Protein AF-F5GTH7-F1 (afdb_monomer_lite)

Secondary structure (DSSP, 8-state):
--HHHHHHHHHHHTT---TTGGGSHHHHHHHHHHHHHHHH--S-HHHHHHHHHHHHHHHHHHT-HHHHHHHHHHHHHHHHHHS---HHHHHH--HHHHHHHTTTTT---HHHHHHHHHHHTT-SSHHHHHHHHHHHHHHHHHHHHTTT---HHHHSPPHHHHHHHHHHHHHHHHHHHHHS---------------

pLDDT: mean 82.22, std 14.09, range [39.91, 95.62]

Structure (mmCIF, N/CA/C/O backbone):
data_AF-F5GTH7-F1
#
_entry.id   AF-F5GTH7-F1
#
loop_
_atom_site.group_PDB
_atom_site.id
_atom_site.type_symbol
_atom_site.label_atom_id
_atom_site.label_alt_id
_atom_site.label_comp_id
_atom_site.label_asym_id
_atom_site.label_entity_id
_atom_site.label_seq_id
_atom_site.pdbx_PDB_ins_code
_atom_site.Cartn_x
_atom_site.Cartn_y
_atom_site.Cartn_z
_atom_site.occupancy
_atom_site.B_iso_or_equiv
_atom_site.auth_seq_id
_atom_site.auth_comp_id
_atom_site.auth_asym_id
_atom_site.auth_atom_id
_atom_site.pdbx_PDB_model_num
ATOM 1 N N . PRO A 1 1 ? 13.474 9.339 -17.786 1.00 80.50 1 PRO A N 1
ATOM 2 C CA . PRO A 1 1 ? 12.092 8.835 -17.607 1.00 80.50 1 PRO A CA 1
ATOM 3 C C . PRO A 1 1 ? 11.366 9.557 -16.464 1.00 80.50 1 PRO A C 1
ATOM 5 O O . PRO A 1 1 ? 11.939 9.767 -15.396 1.00 80.50 1 PRO A O 1
ATOM 8 N N . THR A 1 2 ? 10.121 9.952 -16.710 1.00 85.88 2 THR A N 1
ATOM 9 C CA . THR A 1 2 ? 9.193 10.433 -15.680 1.00 85.88 2 THR A CA 1
ATOM 10 C C . THR A 1 2 ? 8.649 9.258 -14.857 1.00 85.88 2 THR A C 1
ATOM 12 O O . THR A 1 2 ? 8.758 8.102 -15.267 1.00 85.88 2 THR A O 1
ATOM 15 N N . SER A 1 3 ? 8.034 9.529 -13.701 1.00 82.44 3 SER A N 1
ATOM 16 C CA . SER A 1 3 ? 7.358 8.489 -12.907 1.00 82.44 3 SER A CA 1
ATOM 17 C C . SER A 1 3 ? 6.257 7.780 -13.705 1.00 82.44 3 SER A C 1
ATOM 19 O O . SER A 1 3 ? 6.117 6.566 -13.611 1.00 82.44 3 SER A O 1
ATOM 21 N N . ASN A 1 4 ? 5.528 8.509 -14.555 1.00 86.75 4 ASN A N 1
ATOM 22 C CA . ASN A 1 4 ? 4.497 7.941 -15.423 1.00 86.75 4 ASN A CA 1
ATOM 23 C C . ASN A 1 4 ? 5.084 6.970 -16.465 1.00 86.75 4 ASN A C 1
ATOM 25 O O . ASN A 1 4 ? 4.490 5.931 -16.744 1.00 86.75 4 ASN A O 1
ATOM 29 N N . ASP A 1 5 ? 6.275 7.258 -17.001 1.00 89.12 5 ASP A N 1
ATOM 30 C CA . ASP A 1 5 ? 6.949 6.338 -17.929 1.00 89.12 5 ASP A CA 1
ATOM 31 C C . ASP A 1 5 ? 7.267 5.005 -17.242 1.00 89.12 5 ASP A C 1
ATOM 33 O O . ASP A 1 5 ? 7.014 3.941 -17.801 1.00 89.12 5 ASP A O 1
ATOM 37 N N . VAL A 1 6 ? 7.733 5.053 -15.991 1.00 88.56 6 VAL A N 1
ATOM 38 C CA . VAL A 1 6 ? 8.023 3.863 -15.174 1.00 88.56 6 VAL A CA 1
ATOM 39 C C . VAL A 1 6 ? 6.749 3.059 -14.902 1.00 88.56 6 VAL A C 1
ATOM 41 O O . VAL A 1 6 ? 6.753 1.839 -15.062 1.00 88.56 6 VAL A O 1
ATOM 44 N N . VAL A 1 7 ? 5.639 3.724 -14.563 1.00 89.19 7 VAL A N 1
ATOM 45 C CA . VAL A 1 7 ? 4.335 3.067 -14.364 1.00 89.19 7 VAL A CA 1
ATOM 46 C C . VAL A 1 7 ? 3.881 2.354 -15.641 1.00 89.19 7 VAL A C 1
ATOM 48 O O . VAL A 1 7 ? 3.527 1.176 -15.594 1.00 89.19 7 VAL A O 1
ATOM 51 N N . LYS A 1 8 ? 3.951 3.027 -16.797 1.00 89.50 8 LYS A N 1
ATOM 52 C CA . LYS A 1 8 ? 3.615 2.427 -18.099 1.00 89.50 8 LYS A CA 1
ATOM 53 C C . LYS A 1 8 ? 4.505 1.234 -18.425 1.00 89.50 8 LYS A C 1
ATOM 55 O O . LYS A 1 8 ? 4.000 0.228 -18.907 1.00 89.50 8 LYS A O 1
ATOM 60 N N . MET A 1 9 ? 5.805 1.316 -18.141 1.00 90.75 9 MET A N 1
ATOM 61 C CA . MET A 1 9 ? 6.738 0.205 -18.345 1.00 90.75 9 MET A CA 1
ATOM 62 C C . MET A 1 9 ? 6.393 -1.004 -17.468 1.00 90.75 9 MET A C 1
ATOM 64 O O . MET A 1 9 ? 6.450 -2.133 -17.950 1.00 90.75 9 MET A O 1
ATOM 68 N N . ILE A 1 10 ? 6.000 -0.792 -16.207 1.00 88.19 10 ILE A N 1
ATOM 69 C CA . ILE A 1 10 ? 5.548 -1.878 -15.323 1.00 88.19 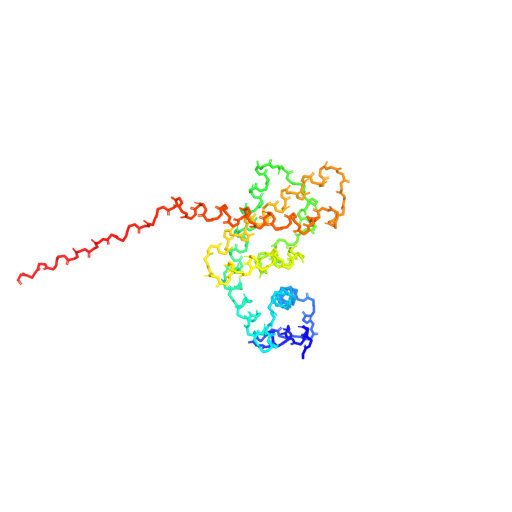10 ILE A CA 1
ATOM 70 C C . ILE A 1 10 ? 4.236 -2.480 -15.845 1.00 88.19 10 ILE A C 1
ATOM 72 O O . ILE A 1 10 ? 4.121 -3.701 -15.923 1.00 88.19 10 ILE A O 1
ATOM 76 N N . LEU A 1 11 ? 3.269 -1.657 -16.262 1.00 88.19 11 LEU A N 1
ATOM 77 C CA . LEU A 1 11 ? 2.013 -2.133 -16.857 1.00 88.19 11 LEU A CA 1
ATOM 78 C C . LEU A 1 11 ? 2.250 -2.935 -18.145 1.00 88.19 11 LEU A C 1
ATOM 80 O O . LEU A 1 11 ? 1.658 -3.999 -18.322 1.00 88.19 11 LEU A O 1
ATOM 84 N N . LEU A 1 12 ? 3.147 -2.461 -19.014 1.00 88.50 12 LEU A N 1
ATOM 85 C CA . LEU A 1 12 ? 3.572 -3.162 -20.228 1.00 88.50 12 LEU A CA 1
ATOM 86 C C . LEU A 1 12 ? 4.217 -4.507 -19.903 1.00 88.50 12 LEU A C 1
ATOM 88 O O . LEU A 1 12 ? 3.834 -5.515 -20.487 1.00 88.50 12 LEU A O 1
ATOM 92 N N . ALA A 1 13 ? 5.138 -4.545 -18.937 1.00 85.81 13 ALA A N 1
ATOM 93 C CA . ALA A 1 13 ? 5.808 -5.776 -18.519 1.00 85.81 13 ALA A CA 1
ATOM 94 C C . ALA A 1 13 ? 4.838 -6.838 -17.969 1.00 85.81 13 ALA A C 1
ATOM 96 O O . ALA A 1 13 ? 5.167 -8.021 -17.969 1.00 85.81 13 ALA A O 1
ATOM 97 N N . ASN A 1 14 ? 3.651 -6.421 -17.519 1.00 83.25 14 ASN A N 1
ATOM 98 C CA . ASN A 1 14 ? 2.594 -7.296 -17.017 1.00 83.25 14 ASN A CA 1
ATOM 99 C C . ASN A 1 14 ? 1.467 -7.547 -18.039 1.00 83.25 14 ASN A C 1
ATOM 101 O O . ASN A 1 14 ? 0.456 -8.145 -17.678 1.00 83.25 14 ASN A O 1
ATOM 105 N N . ASN A 1 15 ? 1.610 -7.102 -19.296 1.00 83.38 15 ASN A N 1
ATOM 106 C CA . ASN A 1 15 ? 0.574 -7.177 -20.339 1.00 83.38 15 ASN A CA 1
ATOM 107 C C . ASN A 1 15 ? -0.760 -6.514 -19.939 1.00 83.38 15 ASN A C 1
ATOM 109 O O . ASN A 1 15 ? -1.834 -6.977 -20.320 1.00 83.38 15 ASN A O 1
ATOM 113 N N . ARG A 1 16 ? -0.700 -5.433 -19.151 1.00 80.06 16 ARG A N 1
ATOM 114 C CA . ARG A 1 16 ? -1.878 -4.701 -18.648 1.00 80.06 16 ARG A CA 1
ATOM 115 C C . ARG A 1 16 ? -1.990 -3.266 -19.154 1.00 80.06 16 ARG A C 1
ATOM 117 O O . ARG A 1 16 ? -2.920 -2.563 -18.767 1.00 80.06 16 ARG A O 1
ATOM 124 N N . LEU A 1 17 ? -1.068 -2.800 -19.999 1.00 83.81 17 LEU A N 1
ATOM 125 C CA . LEU A 1 17 ? -1.194 -1.462 -20.576 1.00 83.81 17 LEU A CA 1
ATOM 126 C C . LEU A 1 17 ? -2.325 -1.448 -21.615 1.00 83.81 17 LEU A C 1
ATOM 128 O O . LEU A 1 17 ? -2.256 -2.143 -22.624 1.00 83.81 17 LEU A O 1
ATOM 132 N N . THR A 1 18 ? -3.346 -0.633 -21.364 1.00 80.81 18 THR A N 1
ATOM 133 C CA . THR A 1 18 ? -4.477 -0.376 -22.269 1.00 80.81 18 THR A CA 1
ATOM 134 C C . THR A 1 18 ? -4.615 1.126 -22.509 1.00 80.81 18 THR A C 1
ATOM 136 O O . THR A 1 18 ? -4.087 1.917 -21.732 1.00 80.81 18 THR A O 1
ATOM 139 N N . ASP A 1 19 ? -5.357 1.556 -23.531 1.00 73.69 19 ASP A N 1
ATOM 140 C CA . ASP A 1 19 ? -5.521 2.990 -23.841 1.00 73.69 19 ASP A CA 1
ATOM 141 C C . ASP A 1 19 ? -6.212 3.793 -22.717 1.00 73.69 19 ASP A C 1
ATOM 143 O O . ASP A 1 19 ? -6.033 5.006 -22.608 1.00 73.69 19 ASP A O 1
ATOM 147 N N . ALA A 1 20 ? -6.959 3.123 -21.830 1.00 76.19 20 ALA A N 1
ATOM 148 C CA . ALA A 1 20 ? -7.671 3.727 -20.700 1.00 76.19 20 ALA A CA 1
ATOM 149 C C . ALA A 1 20 ? -7.007 3.473 -19.328 1.00 76.19 20 ALA A C 1
ATOM 151 O O . ALA A 1 20 ? -7.647 3.674 -18.293 1.00 76.19 20 ALA A O 1
ATOM 152 N N . PHE A 1 21 ? -5.730 3.070 -19.303 1.00 73.50 21 PHE A N 1
ATOM 153 C CA . PHE A 1 21 ? -5.036 2.591 -18.098 1.00 73.50 21 PHE A CA 1
ATOM 154 C C . PHE A 1 21 ? -5.059 3.554 -16.898 1.00 73.50 21 PHE A C 1
ATOM 156 O O . PHE A 1 21 ? -5.016 3.106 -15.761 1.00 73.50 21 PHE A O 1
ATOM 163 N N . ILE A 1 22 ? -5.165 4.868 -17.119 1.00 68.06 22 ILE A N 1
ATOM 164 C CA . ILE A 1 22 ? -5.133 5.892 -16.055 1.00 68.06 22 ILE A CA 1
ATOM 165 C C . ILE A 1 22 ? -6.309 5.748 -15.067 1.00 68.06 22 ILE A C 1
ATOM 167 O O . ILE A 1 22 ? -6.203 6.183 -13.923 1.00 68.06 22 ILE A O 1
ATOM 171 N N . ARG A 1 23 ? -7.428 5.137 -15.486 1.00 67.31 23 ARG A N 1
ATOM 172 C CA . ARG A 1 23 ? -8.603 4.905 -14.621 1.00 67.31 23 ARG A CA 1
ATOM 173 C C . ARG A 1 23 ? -8.572 3.557 -13.898 1.00 67.31 23 ARG A C 1
ATOM 175 O O . ARG A 1 23 ? -9.481 3.271 -13.127 1.00 67.31 23 ARG A O 1
ATOM 182 N N . ASP A 1 24 ? -7.574 2.725 -14.175 1.00 80.69 24 ASP A N 1
ATOM 183 C CA . ASP A 1 24 ? -7.445 1.408 -13.566 1.00 80.69 24 ASP A CA 1
ATOM 184 C C . ASP A 1 24 ? -6.898 1.542 -12.136 1.00 80.69 24 ASP A C 1
ATOM 186 O O . ASP A 1 24 ? -5.935 2.272 -11.882 1.00 80.69 24 ASP A O 1
ATOM 190 N N . VAL A 1 25 ? -7.470 0.789 -11.199 1.00 83.12 25 VAL A N 1
ATOM 191 C CA . VAL A 1 25 ? -6.954 0.652 -9.830 1.00 83.12 25 VAL A CA 1
ATOM 192 C C . VAL A 1 25 ? -5.483 0.213 -9.852 1.00 83.12 25 VAL A C 1
ATOM 194 O O . VAL A 1 25 ? -4.679 0.678 -9.045 1.00 83.12 25 VAL A O 1
ATOM 197 N N . GLN A 1 26 ? -5.087 -0.606 -10.832 1.00 85.50 26 GLN A N 1
ATOM 198 C CA . GLN A 1 26 ? -3.693 -1.015 -11.026 1.00 85.50 26 GLN A CA 1
ATOM 199 C C . GLN A 1 26 ? -2.761 0.166 -11.304 1.00 85.50 26 GLN A C 1
ATOM 201 O O . GLN A 1 26 ? -1.646 0.198 -10.782 1.00 85.50 26 GLN A O 1
ATOM 206 N N . TYR A 1 27 ? -3.206 1.163 -12.072 1.00 88.81 27 TYR A N 1
ATOM 207 C CA . TYR A 1 27 ? -2.417 2.372 -12.291 1.00 88.81 27 TYR A CA 1
ATOM 208 C C . TYR A 1 27 ? -2.213 3.141 -10.986 1.00 88.81 27 TYR A C 1
ATOM 210 O O . TYR A 1 27 ? -1.096 3.589 -10.722 1.00 88.81 27 TYR A O 1
ATOM 218 N N . VAL A 1 28 ? -3.246 3.249 -10.144 1.00 89.69 28 VAL A N 1
ATOM 219 C CA . VAL A 1 28 ? -3.148 3.923 -8.840 1.00 89.69 28 VAL A CA 1
ATOM 220 C C . VAL A 1 28 ? -2.163 3.197 -7.920 1.00 89.69 28 VAL A C 1
ATOM 222 O O . VAL A 1 28 ? -1.278 3.835 -7.347 1.00 89.69 28 VAL A O 1
ATOM 225 N N . ILE A 1 29 ? -2.254 1.866 -7.844 1.00 91.44 29 ILE A N 1
ATOM 226 C CA . ILE A 1 29 ? -1.357 1.027 -7.036 1.00 91.44 29 ILE A CA 1
ATOM 227 C C . ILE A 1 29 ? 0.096 1.184 -7.493 1.00 91.44 29 ILE A C 1
ATOM 229 O O . ILE A 1 29 ? 0.968 1.525 -6.691 1.00 91.44 29 ILE A O 1
ATOM 233 N N . ILE A 1 30 ? 0.367 0.983 -8.786 1.00 92.69 30 ILE A N 1
ATOM 234 C CA . ILE A 1 30 ? 1.730 1.057 -9.326 1.00 92.69 30 ILE A CA 1
ATOM 235 C C . ILE A 1 30 ? 2.274 2.483 -9.186 1.00 92.69 30 ILE A C 1
ATOM 237 O O . ILE A 1 30 ? 3.432 2.659 -8.816 1.00 92.69 30 ILE A O 1
ATOM 241 N N . SER A 1 31 ? 1.448 3.510 -9.403 1.00 92.31 31 SER A N 1
ATOM 242 C CA . SER A 1 31 ? 1.852 4.909 -9.215 1.00 92.31 31 SER A CA 1
ATOM 243 C C . SER A 1 31 ? 2.242 5.211 -7.769 1.00 92.31 31 SER A C 1
ATOM 245 O O . SER A 1 31 ? 3.249 5.881 -7.541 1.00 92.31 31 SER A O 1
ATOM 247 N N . ALA A 1 32 ? 1.490 4.701 -6.789 1.00 91.62 32 ALA A N 1
ATOM 248 C CA . ALA A 1 32 ? 1.811 4.873 -5.375 1.00 91.62 32 ALA A CA 1
ATOM 249 C C . ALA A 1 32 ? 3.137 4.190 -5.000 1.00 91.62 32 ALA A C 1
ATOM 251 O O . ALA A 1 32 ? 3.957 4.796 -4.307 1.00 91.62 32 ALA A O 1
ATOM 252 N N . ILE A 1 33 ? 3.378 2.978 -5.512 1.00 93.56 33 ILE A N 1
ATOM 253 C CA . ILE A 1 33 ? 4.634 2.241 -5.313 1.00 93.56 33 ILE A CA 1
ATOM 254 C C . ILE A 1 33 ? 5.805 2.987 -5.963 1.00 93.56 33 ILE A C 1
ATOM 256 O O . ILE A 1 33 ? 6.811 3.249 -5.308 1.00 93.56 33 ILE A O 1
ATOM 260 N N . VAL A 1 34 ? 5.674 3.396 -7.230 1.00 93.38 34 VAL A N 1
ATOM 261 C CA . VAL A 1 34 ? 6.717 4.151 -7.944 1.00 93.38 34 VAL A CA 1
ATOM 262 C C . VAL A 1 34 ? 7.030 5.459 -7.221 1.00 93.38 34 VAL A C 1
ATOM 264 O O . VAL A 1 34 ? 8.204 5.783 -7.049 1.00 93.38 34 VAL A O 1
ATOM 267 N N . ARG A 1 35 ? 6.009 6.187 -6.745 1.00 91.88 35 ARG A N 1
ATOM 268 C CA . ARG A 1 35 ? 6.188 7.405 -5.941 1.00 91.88 35 ARG A CA 1
ATOM 269 C C . ARG A 1 35 ? 7.028 7.122 -4.700 1.00 91.88 35 ARG A C 1
ATOM 271 O O . ARG A 1 35 ? 8.006 7.824 -4.475 1.00 91.88 35 ARG A O 1
ATOM 278 N N . GLN A 1 36 ? 6.676 6.092 -3.932 1.00 90.88 36 GLN A N 1
ATOM 279 C CA . GLN A 1 36 ? 7.416 5.730 -2.726 1.00 90.88 36 GLN A CA 1
ATOM 280 C C . GLN A 1 36 ? 8.880 5.403 -3.039 1.00 90.88 36 GLN A C 1
ATOM 282 O O . GLN A 1 36 ? 9.773 5.947 -2.395 1.00 90.88 36 GLN A O 1
ATOM 287 N N . VAL A 1 37 ? 9.136 4.561 -4.045 1.00 92.69 37 VAL A N 1
ATOM 288 C CA . VAL A 1 37 ? 10.504 4.199 -4.445 1.00 92.69 37 VAL A CA 1
ATOM 289 C C . VAL A 1 37 ? 11.285 5.437 -4.884 1.00 92.69 37 VAL A C 1
ATOM 291 O O . VAL A 1 37 ? 12.454 5.573 -4.544 1.00 92.69 37 VAL A O 1
ATOM 294 N N . TRP A 1 38 ? 10.652 6.381 -5.583 1.00 90.81 38 TRP A N 1
ATOM 295 C CA . TRP A 1 38 ? 11.300 7.635 -5.975 1.00 90.81 38 TRP A CA 1
ATOM 296 C C . TRP A 1 38 ? 11.635 8.546 -4.798 1.00 90.81 38 TRP A C 1
ATOM 298 O O . TRP A 1 38 ? 12.641 9.252 -4.858 1.00 90.81 38 TRP A O 1
ATOM 308 N N . THR A 1 39 ? 10.792 8.547 -3.766 1.00 90.31 39 THR A N 1
ATOM 309 C CA . THR A 1 39 ? 11.003 9.321 -2.541 1.00 90.31 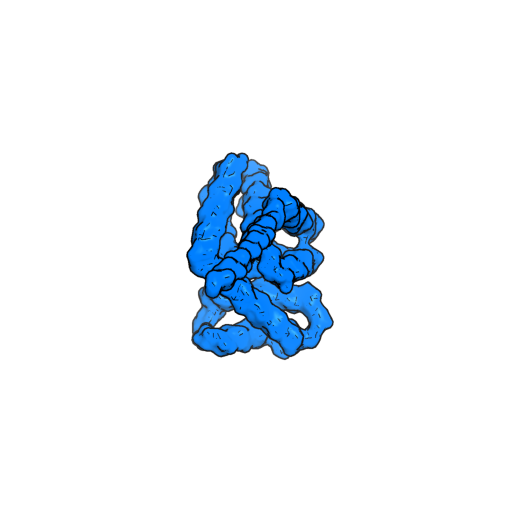39 THR A CA 1
ATOM 310 C C . THR A 1 39 ? 12.105 8.707 -1.679 1.00 90.31 39 THR A C 1
ATOM 312 O O . THR A 1 39 ? 12.965 9.431 -1.194 1.00 90.31 39 THR A O 1
ATOM 315 N N . VAL A 1 40 ? 12.110 7.382 -1.512 1.00 91.88 40 VAL A N 1
ATOM 316 C CA . VAL A 1 40 ? 12.997 6.688 -0.565 1.00 91.88 40 VAL A CA 1
ATOM 317 C C . VAL A 1 40 ? 14.343 6.303 -1.192 1.00 91.88 40 VAL A C 1
ATOM 319 O O . VAL A 1 40 ? 15.391 6.431 -0.558 1.00 91.88 40 VAL A O 1
ATOM 322 N N . CYS A 1 41 ? 14.354 5.821 -2.436 1.00 89.69 41 CYS A N 1
ATOM 323 C CA . CYS A 1 41 ? 15.555 5.267 -3.058 1.00 89.69 41 CYS A CA 1
ATOM 324 C C . CYS A 1 41 ? 16.322 6.331 -3.852 1.00 89.69 41 CYS A C 1
ATOM 326 O O . CYS A 1 41 ? 15.854 6.849 -4.867 1.00 89.69 41 CYS A O 1
ATOM 328 N N . ARG A 1 42 ? 17.565 6.603 -3.438 1.00 88.44 42 ARG A N 1
ATOM 329 C CA . ARG A 1 42 ? 18.477 7.555 -4.102 1.00 88.44 42 ARG A CA 1
ATOM 330 C C . ARG A 1 42 ? 19.447 6.894 -5.094 1.00 88.44 42 ARG A C 1
ATOM 332 O O . ARG A 1 42 ? 20.572 7.354 -5.246 1.00 88.44 42 ARG A O 1
ATOM 339 N N . CYS A 1 43 ? 19.018 5.827 -5.764 1.00 90.00 43 CYS A N 1
ATOM 340 C CA . CYS A 1 43 ? 19.761 5.156 -6.841 1.00 90.00 43 CYS A CA 1
ATOM 341 C C . CYS A 1 43 ? 19.392 5.717 -8.227 1.00 90.00 43 CYS A C 1
ATOM 343 O O . CYS A 1 43 ? 18.590 6.658 -8.326 1.00 90.00 43 CYS A O 1
ATOM 345 N N . ASP A 1 44 ? 19.991 5.180 -9.293 1.00 92.94 44 ASP A N 1
ATOM 346 C CA . ASP A 1 44 ? 19.648 5.554 -10.664 1.00 92.94 44 ASP A CA 1
ATOM 347 C C . ASP A 1 44 ? 18.249 5.057 -11.072 1.00 92.94 44 ASP A C 1
ATOM 349 O O . ASP A 1 44 ? 17.579 4.304 -10.365 1.00 92.94 44 ASP A O 1
ATOM 353 N N . TRP A 1 45 ? 17.759 5.533 -12.214 1.00 89.38 45 TRP A N 1
ATOM 354 C CA . TRP A 1 45 ? 16.384 5.268 -12.630 1.00 89.38 45 TRP A CA 1
ATOM 355 C C . TRP A 1 45 ? 16.119 3.796 -12.991 1.00 89.38 45 TRP A C 1
ATOM 357 O O . TRP A 1 45 ? 14.973 3.361 -12.860 1.00 89.38 45 TRP A O 1
ATOM 367 N N . VAL A 1 46 ? 17.133 3.046 -13.441 1.00 92.44 46 VAL A N 1
ATOM 368 C CA . VAL A 1 46 ? 17.014 1.620 -13.782 1.00 92.44 46 VAL A CA 1
ATOM 369 C C . VAL A 1 46 ? 16.829 0.823 -12.502 1.00 92.44 46 VAL A C 1
ATOM 371 O O . VAL A 1 46 ? 15.884 0.041 -12.403 1.00 92.44 46 VAL A O 1
ATOM 374 N N . ASP A 1 47 ? 17.654 1.098 -11.493 1.00 92.88 47 ASP A N 1
ATOM 375 C CA . ASP A 1 47 ? 17.522 0.485 -10.174 1.00 92.88 47 ASP A CA 1
ATOM 376 C C . ASP A 1 47 ? 16.158 0.784 -9.557 1.00 92.88 47 ASP A C 1
ATOM 378 O O . ASP A 1 47 ? 15.458 -0.128 -9.116 1.00 92.88 47 ASP A O 1
ATOM 382 N N . ARG A 1 48 ? 15.715 2.048 -9.584 1.00 92.25 48 ARG A N 1
ATOM 383 C CA . ARG A 1 48 ? 14.389 2.400 -9.060 1.00 92.25 48 ARG A CA 1
ATOM 384 C C . ARG A 1 48 ? 13.256 1.705 -9.822 1.00 92.25 48 ARG A C 1
ATOM 386 O O . ARG A 1 48 ? 12.274 1.304 -9.201 1.00 92.25 48 ARG A O 1
ATOM 393 N N . PHE A 1 49 ? 13.372 1.532 -11.142 1.00 92.94 49 PHE A N 1
ATOM 394 C CA . PHE A 1 49 ? 12.411 0.743 -11.923 1.00 92.94 49 PHE A CA 1
ATOM 395 C C . PHE A 1 49 ? 12.396 -0.723 -11.469 1.00 92.94 49 PHE A C 1
ATOM 397 O O . PHE A 1 49 ? 11.322 -1.266 -11.205 1.00 92.94 49 PHE A O 1
ATOM 404 N N . CYS A 1 50 ? 13.567 -1.350 -11.336 1.00 92.75 50 CYS A N 1
ATOM 405 C CA . CYS A 1 50 ? 13.693 -2.735 -10.888 1.00 92.75 50 CYS A CA 1
ATOM 406 C C . CYS A 1 50 ? 13.109 -2.927 -9.483 1.00 92.75 50 CYS A C 1
ATOM 408 O O . CYS A 1 50 ? 12.346 -3.869 -9.261 1.00 92.75 50 CYS A O 1
ATOM 410 N N . ILE A 1 51 ? 13.400 -2.009 -8.558 1.00 93.00 51 ILE A N 1
ATOM 411 C CA . ILE A 1 51 ? 12.866 -2.019 -7.192 1.00 93.00 51 ILE A CA 1
ATOM 412 C C . ILE A 1 51 ? 11.342 -1.870 -7.208 1.00 93.00 51 ILE A C 1
ATOM 414 O O . ILE A 1 51 ? 10.651 -2.704 -6.628 1.00 93.00 51 ILE A O 1
ATOM 418 N N . ALA A 1 52 ? 10.800 -0.866 -7.906 1.00 93.62 52 ALA A N 1
ATOM 419 C CA . ALA A 1 52 ? 9.354 -0.639 -7.973 1.00 93.62 52 ALA A CA 1
ATOM 420 C C . ALA A 1 52 ? 8.608 -1.828 -8.589 1.00 93.62 52 ALA A C 1
ATOM 422 O O . ALA A 1 52 ? 7.577 -2.252 -8.068 1.00 93.62 52 ALA A O 1
ATOM 423 N N . ARG A 1 53 ? 9.152 -2.410 -9.662 1.00 93.75 53 ARG A N 1
ATOM 424 C CA . ARG A 1 53 ? 8.592 -3.608 -10.293 1.00 93.75 53 ARG A CA 1
ATOM 425 C C . ARG A 1 53 ? 8.613 -4.811 -9.349 1.00 93.75 53 ARG A C 1
ATOM 427 O O . ARG A 1 53 ? 7.621 -5.532 -9.278 1.00 93.75 53 ARG A O 1
ATOM 434 N N . SER A 1 54 ? 9.723 -5.030 -8.646 1.00 93.06 54 SER A N 1
ATOM 435 C CA . SER A 1 54 ? 9.879 -6.170 -7.732 1.00 93.06 54 SER A CA 1
ATOM 436 C C . SER A 1 54 ? 8.955 -6.041 -6.524 1.00 93.06 54 SER A C 1
ATOM 438 O O . SER A 1 54 ? 8.281 -7.000 -6.158 1.00 93.06 54 SER A O 1
ATOM 440 N N . LEU A 1 55 ? 8.859 -4.833 -5.961 1.00 93.00 55 LEU A N 1
ATOM 441 C CA . LEU A 1 55 ? 7.946 -4.518 -4.867 1.00 93.00 55 LEU A CA 1
ATOM 442 C C . LEU A 1 55 ? 6.483 -4.704 -5.287 1.00 93.00 55 LEU A C 1
ATOM 444 O O . LEU A 1 55 ? 5.723 -5.332 -4.558 1.00 93.00 55 LEU A O 1
ATOM 448 N N . TYR A 1 56 ? 6.098 -4.234 -6.479 1.00 93.12 56 TYR A N 1
ATOM 449 C CA . TYR A 1 56 ? 4.760 -4.473 -7.024 1.00 93.12 56 TYR A CA 1
ATOM 450 C C . TYR A 1 56 ? 4.458 -5.966 -7.206 1.00 93.12 56 TYR A C 1
ATOM 452 O O . TYR A 1 56 ? 3.398 -6.412 -6.777 1.00 93.12 56 TYR A O 1
ATOM 460 N N . SER A 1 57 ? 5.377 -6.743 -7.792 1.00 92.12 57 SER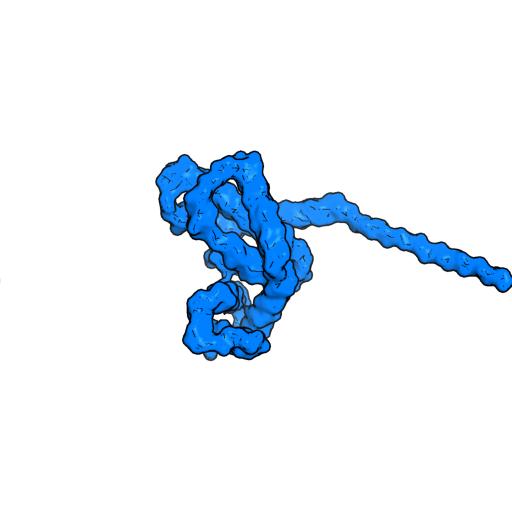 A N 1
ATOM 461 C CA . SER A 1 57 ? 5.179 -8.190 -7.983 1.00 92.12 57 SER A CA 1
ATOM 462 C C . SER A 1 57 ? 4.966 -8.900 -6.648 1.00 92.12 57 SER A C 1
ATOM 464 O O . SER A 1 57 ? 3.982 -9.614 -6.482 1.00 92.12 57 SER A O 1
ATOM 466 N N . MET A 1 58 ? 5.840 -8.633 -5.673 1.00 93.56 58 MET A N 1
ATOM 467 C CA . MET A 1 58 ? 5.758 -9.216 -4.335 1.00 93.56 58 MET A CA 1
ATOM 468 C C . MET A 1 58 ? 4.451 -8.839 -3.629 1.00 93.56 58 MET A C 1
ATOM 470 O O . MET A 1 58 ? 3.755 -9.717 -3.126 1.00 93.56 58 MET A O 1
ATOM 474 N N . LEU A 1 59 ? 4.068 -7.558 -3.628 1.00 92.94 59 LEU A N 1
ATOM 475 C CA . LEU A 1 59 ? 2.812 -7.122 -3.013 1.00 92.94 59 LEU A CA 1
ATOM 476 C C . LEU A 1 59 ? 1.593 -7.737 -3.704 1.00 92.94 59 LEU A C 1
ATOM 478 O O . LEU A 1 59 ? 0.653 -8.131 -3.025 1.00 92.94 59 LEU A O 1
ATOM 482 N N . ASN A 1 60 ? 1.608 -7.863 -5.030 1.00 91.56 60 ASN A N 1
ATOM 483 C CA . ASN A 1 60 ? 0.509 -8.465 -5.779 1.00 91.56 60 ASN A CA 1
ATOM 484 C C . ASN A 1 60 ? 0.386 -9.983 -5.536 1.00 91.56 60 ASN A C 1
ATOM 486 O O . ASN A 1 60 ? -0.721 -10.514 -5.566 1.00 91.56 60 ASN A O 1
ATOM 490 N N . GLU A 1 61 ? 1.498 -10.674 -5.275 1.00 92.19 61 GLU A N 1
ATOM 491 C CA . GLU A 1 61 ? 1.505 -12.086 -4.870 1.00 92.19 61 GLU A CA 1
ATOM 492 C C . GLU A 1 61 ? 1.033 -12.274 -3.421 1.00 92.19 61 GLU A C 1
ATOM 494 O O . GLU A 1 61 ? 0.255 -13.184 -3.139 1.00 92.19 61 GLU A O 1
ATOM 499 N N . MET A 1 62 ? 1.475 -11.412 -2.499 1.00 91.69 62 MET A N 1
ATOM 500 C CA . MET A 1 62 ? 1.104 -11.495 -1.082 1.00 91.69 62 MET A CA 1
ATOM 501 C C . MET A 1 62 ? -0.333 -11.041 -0.808 1.00 91.69 62 MET A C 1
ATOM 503 O O . MET A 1 62 ? -1.005 -11.614 0.045 1.00 91.69 62 MET A O 1
ATOM 507 N N . PHE A 1 63 ? -0.805 -10.013 -1.513 1.00 92.50 63 PHE A N 1
ATOM 508 C CA . PHE A 1 63 ? -2.152 -9.457 -1.398 1.00 92.50 63 PHE A CA 1
ATOM 509 C C . PHE A 1 63 ? -2.995 -9.839 -2.616 1.00 92.50 63 PHE A C 1
ATOM 511 O O . PHE A 1 63 ? -3.490 -8.986 -3.359 1.00 92.50 63 PHE A O 1
ATOM 518 N N . ASP A 1 64 ? -3.179 -11.146 -2.797 1.00 92.12 64 ASP A N 1
ATOM 519 C CA . ASP A 1 64 ? -4.160 -11.674 -3.738 1.00 92.12 64 ASP A CA 1
ATOM 520 C C . ASP A 1 64 ? -5.601 -11.315 -3.312 1.00 92.12 64 ASP A C 1
ATOM 522 O O . ASP A 1 64 ? -5.867 -10.898 -2.181 1.00 92.12 64 ASP A O 1
ATOM 526 N N . GLU A 1 65 ? -6.569 -11.490 -4.215 1.00 91.00 65 GLU A N 1
ATOM 527 C CA . GLU A 1 65 ? -7.988 -11.178 -3.958 1.00 91.00 65 GLU A CA 1
ATOM 528 C C . GLU A 1 65 ? -8.517 -11.790 -2.655 1.00 91.00 65 GLU A C 1
ATOM 530 O O . GLU A 1 65 ? -9.290 -11.171 -1.919 1.00 91.00 65 GLU A O 1
ATOM 535 N N . ARG A 1 66 ? -8.111 -13.029 -2.360 1.00 93.50 66 ARG A N 1
ATOM 536 C CA . ARG A 1 66 ? -8.567 -13.750 -1.175 1.00 93.50 66 ARG A CA 1
ATOM 537 C C . ARG A 1 66 ? -7.994 -13.126 0.096 1.00 93.50 66 ARG A C 1
ATOM 539 O O . ARG A 1 66 ? -8.744 -12.910 1.051 1.00 93.50 66 ARG A O 1
ATOM 546 N N . THR A 1 67 ? -6.699 -12.834 0.101 1.00 93.81 67 THR A N 1
ATOM 547 C CA . THR A 1 67 ? -5.987 -12.247 1.238 1.00 93.81 67 THR A CA 1
ATOM 548 C C . THR A 1 67 ? -6.444 -10.821 1.489 1.00 93.81 67 THR A C 1
ATOM 550 O O . THR A 1 67 ? -6.695 -10.473 2.642 1.00 93.81 67 THR A O 1
ATOM 553 N N . VAL A 1 68 ? -6.655 -10.025 0.436 1.00 93.56 68 VAL A N 1
ATOM 554 C CA . VAL A 1 68 ? -7.223 -8.672 0.539 1.00 93.56 68 VAL A CA 1
ATOM 555 C C . VAL A 1 68 ? -8.591 -8.728 1.215 1.00 93.56 68 VAL A C 1
ATOM 557 O O . VAL A 1 68 ? -8.794 -8.086 2.242 1.00 93.56 68 VAL A O 1
ATOM 560 N N . ARG A 1 69 ? -9.513 -9.565 0.720 1.00 93.12 69 ARG A N 1
ATOM 561 C CA . ARG A 1 69 ? -10.861 -9.680 1.304 1.00 93.12 69 ARG A CA 1
ATOM 562 C C . ARG A 1 69 ? -10.849 -10.191 2.742 1.00 93.12 69 ARG A C 1
ATOM 564 O O . ARG A 1 69 ? -11.654 -9.731 3.547 1.00 93.12 69 ARG A O 1
ATOM 571 N N . SER A 1 70 ? -9.977 -11.148 3.066 1.00 95.62 70 SER A N 1
ATOM 572 C CA . SER A 1 70 ? -9.837 -11.657 4.438 1.00 95.62 70 SER A CA 1
ATOM 573 C C . SER A 1 70 ? -9.308 -10.572 5.372 1.00 95.62 70 SER A C 1
ATOM 575 O O . SER A 1 70 ? -9.917 -10.295 6.401 1.00 95.62 70 SER A O 1
ATOM 577 N N . THR A 1 71 ? -8.230 -9.900 4.969 1.00 94.31 71 THR A N 1
ATOM 578 C CA . THR A 1 71 ? -7.587 -8.842 5.756 1.00 94.31 71 THR A CA 1
ATOM 579 C C . THR A 1 71 ? -8.530 -7.660 5.973 1.00 94.31 71 THR A C 1
ATOM 581 O O . THR A 1 71 ? -8.620 -7.165 7.088 1.00 94.31 71 THR A O 1
ATOM 584 N N . ILE A 1 72 ? -9.302 -7.245 4.961 1.00 93.31 72 ILE A N 1
ATOM 585 C CA . ILE A 1 72 ? -10.315 -6.184 5.1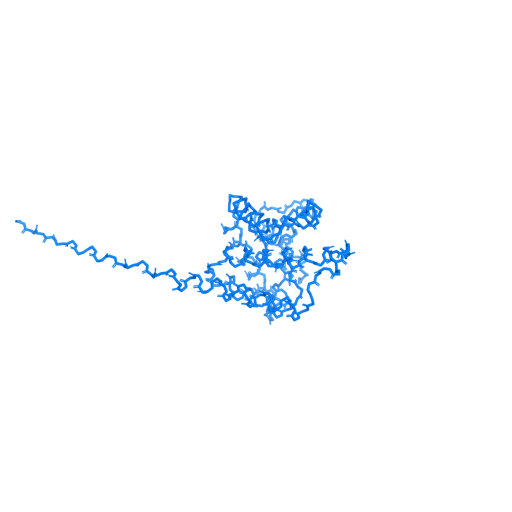10 1.00 93.31 72 ILE A CA 1
ATOM 586 C C . ILE A 1 72 ? -11.349 -6.559 6.179 1.00 93.31 72 ILE A C 1
ATOM 588 O O . ILE A 1 72 ? -11.669 -5.736 7.034 1.00 93.31 72 ILE A O 1
ATOM 592 N N . LYS A 1 73 ? -11.846 -7.804 6.184 1.00 92.06 73 LYS A N 1
ATOM 593 C CA . LYS A 1 73 ? -12.793 -8.266 7.214 1.00 92.06 73 LYS A CA 1
ATOM 594 C C . LYS A 1 73 ? -12.185 -8.237 8.615 1.00 92.06 73 LYS A C 1
ATOM 596 O O . LYS A 1 73 ? -12.866 -7.830 9.552 1.00 92.06 73 LYS A O 1
ATOM 601 N N . GLU A 1 74 ? -10.926 -8.648 8.753 1.00 92.62 74 GLU A N 1
ATOM 602 C CA . GLU A 1 74 ? -10.199 -8.566 10.024 1.00 92.62 74 GLU A CA 1
ATOM 603 C C . GLU A 1 74 ? -10.031 -7.114 10.484 1.00 92.62 74 GLU A C 1
ATOM 605 O O . GLU A 1 74 ? -10.341 -6.811 11.631 1.00 92.62 74 GLU A O 1
ATOM 610 N N . ILE A 1 75 ? -9.641 -6.203 9.584 1.00 91.50 75 ILE A N 1
ATOM 611 C CA . ILE A 1 75 ? -9.513 -4.767 9.876 1.00 91.50 75 ILE A CA 1
ATOM 612 C C . ILE A 1 75 ? -10.855 -4.194 10.341 1.00 91.50 75 ILE A C 1
ATOM 614 O O . ILE A 1 75 ? -10.909 -3.537 11.377 1.00 91.50 75 ILE A O 1
ATOM 618 N N . HIS A 1 76 ? -11.948 -4.470 9.623 1.00 88.31 76 HIS A N 1
ATOM 619 C CA . HIS A 1 76 ? -13.286 -4.037 10.035 1.00 88.31 76 HIS A CA 1
ATOM 620 C C . HIS A 1 76 ? -13.650 -4.553 11.424 1.00 88.31 76 HIS A C 1
ATOM 622 O O . HIS A 1 76 ? -14.182 -3.798 12.235 1.00 88.31 76 HIS A O 1
ATOM 628 N N . HIS A 1 77 ? -13.378 -5.829 11.702 1.00 89.12 77 HIS A N 1
ATOM 629 C CA . HIS A 1 77 ? -13.657 -6.416 13.004 1.00 89.12 77 HIS A CA 1
ATOM 630 C C . HIS A 1 77 ? -12.838 -5.738 14.110 1.00 89.12 77 HIS A C 1
ATOM 632 O O . HIS A 1 77 ? -13.417 -5.274 15.086 1.00 89.12 77 HIS A O 1
ATOM 638 N N . GLU A 1 78 ? -11.520 -5.614 13.945 1.00 88.56 78 GLU A N 1
ATOM 639 C CA . GLU A 1 78 ? -10.625 -5.022 14.948 1.00 88.56 78 GLU A CA 1
ATOM 640 C C . GLU A 1 78 ? -10.927 -3.540 15.213 1.00 88.56 78 GLU A C 1
ATOM 642 O O . GLU A 1 78 ? -10.930 -3.105 16.366 1.00 88.56 78 GLU A O 1
ATOM 647 N N . VAL A 1 79 ? -11.237 -2.764 14.169 1.00 85.69 79 VAL A N 1
ATOM 648 C CA . VAL A 1 79 ? -11.643 -1.361 14.317 1.00 85.69 79 VAL A CA 1
ATOM 649 C C . VAL A 1 79 ? -12.969 -1.274 15.082 1.00 85.69 79 VAL A C 1
ATOM 651 O O . VAL A 1 79 ? -13.031 -0.572 16.090 1.00 85.69 79 VAL A O 1
ATOM 654 N N . ASN A 1 80 ? -13.985 -2.052 14.681 1.00 83.19 80 ASN A N 1
ATOM 655 C CA . ASN A 1 80 ? -15.318 -2.028 15.298 1.00 83.19 80 ASN A CA 1
ATOM 656 C C . ASN A 1 80 ? -15.360 -2.561 16.737 1.00 83.19 80 ASN A C 1
ATOM 658 O O . ASN A 1 80 ? -16.226 -2.149 17.509 1.00 83.19 80 ASN A O 1
ATOM 662 N N . MET A 1 81 ? -14.448 -3.465 17.107 1.00 79.12 81 MET A N 1
ATOM 663 C CA . MET A 1 81 ? -14.344 -3.996 18.471 1.00 79.12 81 MET A CA 1
ATOM 664 C C . MET A 1 81 ? -13.909 -2.934 19.484 1.00 79.12 81 MET A C 1
ATOM 666 O O . MET A 1 81 ? -14.323 -2.987 20.640 1.00 79.12 81 MET A O 1
ATOM 670 N N . LEU A 1 82 ? -13.070 -1.984 19.065 1.00 67.31 82 LEU A N 1
ATOM 671 C CA . LEU A 1 82 ? -12.547 -0.936 19.943 1.00 67.31 82 LEU A CA 1
ATOM 672 C C . LEU A 1 82 ? -13.429 0.315 19.935 1.00 67.31 82 LEU A C 1
ATOM 674 O O . LEU A 1 82 ? -13.623 0.927 20.985 1.00 67.31 82 LEU A O 1
ATOM 678 N N . ARG A 1 83 ? -13.992 0.678 18.777 1.00 63.84 83 ARG A N 1
ATOM 679 C CA . ARG A 1 83 ? -15.003 1.733 18.623 1.00 63.84 83 ARG A CA 1
ATOM 680 C C . ARG A 1 83 ? -15.887 1.389 17.429 1.00 63.84 83 ARG A C 1
ATOM 682 O O . ARG A 1 83 ? -15.355 1.058 16.380 1.00 63.84 83 ARG A O 1
ATOM 689 N N . SER A 1 84 ? -17.211 1.492 17.550 1.00 67.00 84 SER A N 1
ATOM 690 C CA . SER A 1 84 ? -18.111 1.327 16.399 1.00 67.00 84 SER A CA 1
ATOM 691 C C . SER A 1 84 ? -17.837 2.433 15.379 1.00 67.00 84 SER A C 1
ATOM 693 O O . SER A 1 84 ? -18.350 3.540 15.527 1.00 67.00 84 SER A O 1
ATOM 695 N N . ALA A 1 85 ? -16.982 2.154 14.394 1.00 63.66 85 ALA A N 1
ATOM 696 C CA . ALA A 1 85 ? -16.567 3.146 13.418 1.00 63.66 85 ALA A CA 1
ATOM 697 C C . ALA A 1 85 ? -17.740 3.511 12.510 1.00 63.66 85 ALA A C 1
ATOM 699 O O . ALA A 1 85 ? -18.484 2.638 12.051 1.00 63.66 85 ALA A O 1
ATOM 700 N N . SER A 1 86 ? -17.894 4.803 12.241 1.00 67.19 86 SER A N 1
ATOM 701 C CA . SER A 1 86 ? -18.953 5.297 11.368 1.00 67.19 86 SER A CA 1
ATOM 702 C C . SER A 1 86 ? -18.840 4.712 9.950 1.00 67.19 86 SER A C 1
ATOM 704 O O . SER A 1 86 ? -17.754 4.613 9.381 1.00 67.19 86 SER A O 1
ATOM 706 N N . GLU A 1 87 ? -19.969 4.370 9.316 1.00 71.62 87 GLU A N 1
ATOM 707 C CA . GLU A 1 87 ? -19.985 3.967 7.894 1.00 71.62 87 GLU A CA 1
ATOM 708 C C . GLU A 1 87 ? -19.397 5.060 6.977 1.00 71.62 87 GLU A C 1
ATOM 710 O O . GLU A 1 87 ? -18.838 4.772 5.918 1.00 71.62 87 GLU A O 1
ATOM 715 N N . GLN A 1 88 ? -19.454 6.320 7.424 1.00 70.25 88 GLN A N 1
ATOM 716 C CA . GLN A 1 88 ? -18.862 7.474 6.749 1.00 70.25 88 GLN A CA 1
ATOM 717 C C . GLN A 1 88 ? -17.326 7.440 6.722 1.00 70.25 88 GLN A C 1
ATOM 719 O O . GLN A 1 88 ? -16.739 7.943 5.764 1.00 70.25 88 GLN A O 1
ATOM 724 N N . LEU A 1 89 ? -16.673 6.845 7.729 1.00 75.75 89 LEU A N 1
ATOM 725 C CA . LEU A 1 89 ? -15.222 6.637 7.748 1.00 75.75 89 LEU A CA 1
ATOM 726 C C . LEU A 1 89 ? -14.810 5.695 6.613 1.00 75.75 89 LEU A C 1
ATOM 728 O O . LEU A 1 89 ? -13.945 6.021 5.802 1.00 75.75 89 LEU A O 1
ATOM 732 N N . TRP A 1 90 ? -15.476 4.545 6.521 1.00 77.88 90 TRP A N 1
ATOM 733 C CA . TRP A 1 90 ? -15.156 3.499 5.549 1.00 77.88 90 TRP A CA 1
ATOM 734 C C . TRP A 1 90 ? -15.389 3.940 4.104 1.00 77.88 90 TRP A C 1
ATOM 736 O O . TRP A 1 90 ? -14.622 3.569 3.224 1.00 77.88 90 TRP A O 1
ATOM 746 N N . ALA A 1 91 ? -16.392 4.786 3.858 1.00 77.88 91 ALA A N 1
ATOM 747 C CA . ALA A 1 91 ? -16.647 5.341 2.529 1.00 77.88 91 ALA A CA 1
ATOM 748 C C . ALA A 1 91 ? -15.560 6.326 2.049 1.00 77.88 91 ALA A C 1
ATOM 750 O O . ALA A 1 91 ? -15.438 6.561 0.847 1.00 77.88 91 ALA A O 1
ATOM 751 N N . LYS A 1 92 ? -14.780 6.921 2.965 1.00 78.19 92 LYS A N 1
ATOM 752 C CA . LYS A 1 92 ? -13.729 7.902 2.638 1.00 78.19 92 LYS A CA 1
ATOM 753 C C . LYS A 1 92 ? -12.361 7.274 2.374 1.00 78.19 92 LYS A C 1
ATOM 755 O O . LYS A 1 92 ? -11.508 7.939 1.786 1.00 78.19 92 LYS A O 1
ATOM 760 N N . PHE A 1 93 ? -12.137 6.034 2.805 1.00 82.69 93 PHE A N 1
ATOM 761 C CA . PHE A 1 93 ? -10.830 5.386 2.740 1.00 82.69 93 PHE A CA 1
ATOM 762 C C . PHE A 1 93 ? -10.853 4.129 1.880 1.00 82.69 93 PHE A C 1
ATOM 764 O O . PHE A 1 93 ? -11.579 3.178 2.154 1.00 82.69 93 PHE A O 1
ATOM 771 N N . ASP A 1 94 ? -9.982 4.097 0.874 1.00 87.00 94 ASP A N 1
ATOM 772 C CA . ASP A 1 94 ? -9.774 2.914 0.046 1.00 87.00 94 ASP A CA 1
ATOM 773 C C . ASP A 1 94 ? -8.713 2.002 0.680 1.00 87.00 94 ASP A C 1
ATOM 775 O O . ASP A 1 94 ? -7.517 2.051 0.368 1.00 87.00 94 ASP A O 1
ATOM 779 N N . VAL A 1 95 ? -9.167 1.186 1.634 1.00 89.38 95 VAL A N 1
ATOM 780 C CA . VAL A 1 95 ? -8.316 0.226 2.354 1.00 89.38 95 VAL A CA 1
ATOM 781 C C . VAL A 1 95 ? -7.729 -0.813 1.395 1.00 89.38 95 VAL A C 1
ATOM 783 O O . VAL A 1 95 ? -6.613 -1.278 1.613 1.00 89.38 95 VAL A O 1
ATOM 786 N N . GLU A 1 96 ? -8.419 -1.149 0.302 1.00 91.56 96 GLU A N 1
ATOM 787 C CA . GLU A 1 96 ? -7.896 -2.080 -0.700 1.00 91.56 96 GLU A CA 1
ATOM 788 C C . GLU A 1 96 ? -6.614 -1.539 -1.347 1.00 91.56 96 GLU A C 1
ATOM 790 O O . GLU A 1 96 ? -5.614 -2.263 -1.435 1.00 91.56 96 GLU A O 1
ATOM 795 N N . ILE A 1 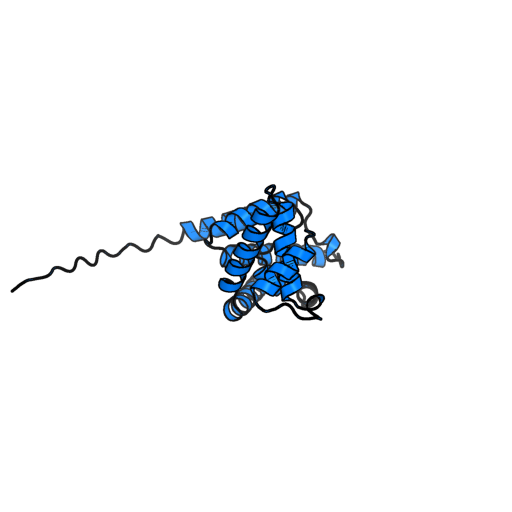97 ? -6.600 -0.259 -1.731 1.00 91.38 97 ILE A N 1
ATOM 796 C CA . ILE A 1 97 ? -5.391 0.390 -2.254 1.00 91.38 97 ILE A CA 1
ATOM 797 C C . ILE A 1 97 ? -4.271 0.370 -1.209 1.00 91.38 97 ILE A C 1
ATOM 799 O O . ILE A 1 97 ? -3.110 0.141 -1.559 1.00 91.38 97 ILE A O 1
ATOM 803 N N . TRP A 1 98 ? -4.575 0.569 0.076 1.00 92.94 98 TRP A N 1
ATOM 804 C CA . TRP A 1 98 ? -3.554 0.509 1.127 1.00 92.94 98 TRP A CA 1
ATOM 805 C C . TRP A 1 98 ? -2.943 -0.881 1.238 1.00 92.94 98 TRP A C 1
ATOM 807 O O . TRP A 1 98 ? -1.720 -0.998 1.218 1.00 92.94 98 TRP A O 1
ATOM 817 N N . LEU A 1 99 ? -3.766 -1.930 1.261 1.00 93.50 99 LEU A N 1
ATOM 818 C CA . LEU A 1 99 ? -3.275 -3.304 1.327 1.00 93.50 99 LEU A CA 1
ATOM 819 C C . LEU A 1 99 ? -2.377 -3.634 0.131 1.00 93.50 99 LEU A C 1
ATOM 821 O O . LEU A 1 99 ? -1.236 -4.057 0.306 1.00 93.50 99 LEU A O 1
ATOM 825 N N . ARG A 1 100 ? -2.849 -3.350 -1.087 1.00 93.19 100 ARG A N 1
ATOM 826 C CA . ARG A 1 100 ? -2.120 -3.666 -2.326 1.00 93.19 100 ARG A CA 1
ATOM 827 C C . ARG A 1 100 ? -0.868 -2.821 -2.546 1.00 93.19 100 ARG A C 1
ATOM 829 O O . ARG A 1 100 ? -0.015 -3.194 -3.346 1.00 93.19 100 ARG A O 1
ATOM 836 N N . THR A 1 101 ? -0.746 -1.691 -1.855 1.00 92.31 101 THR A N 1
ATOM 837 C CA . THR A 1 101 ? 0.459 -0.852 -1.888 1.00 92.31 101 THR A CA 1
ATOM 838 C C . THR A 1 101 ? 1.374 -1.077 -0.693 1.00 92.31 101 THR A C 1
ATOM 840 O O . THR A 1 101 ? 2.416 -0.442 -0.643 1.00 92.31 101 THR A O 1
ATOM 843 N N . GLY A 1 102 ? 1.026 -1.937 0.270 1.00 89.62 102 GLY A N 1
ATOM 844 C CA . GLY A 1 102 ? 1.800 -2.094 1.504 1.00 89.62 102 GLY A CA 1
ATOM 845 C C . GLY A 1 102 ? 1.754 -0.859 2.418 1.00 89.62 102 GLY A C 1
ATOM 846 O O . GLY A 1 102 ? 2.737 -0.539 3.076 1.00 89.62 102 GLY A O 1
ATOM 847 N N . CYS A 1 103 ? 0.625 -0.145 2.433 1.00 90.56 103 CYS A N 1
ATOM 848 C CA . CYS A 1 103 ? 0.384 1.143 3.100 1.00 90.56 103 CYS A CA 1
ATOM 849 C C . CYS A 1 103 ? 1.185 2.331 2.545 1.00 90.56 103 CYS A C 1
ATOM 851 O O . CYS A 1 103 ? 1.225 3.404 3.143 1.00 90.56 103 CYS A O 1
ATOM 853 N N . CYS A 1 104 ? 1.779 2.215 1.365 1.00 83.38 104 CYS A N 1
ATOM 854 C CA . CYS A 1 104 ? 2.580 3.299 0.790 1.00 83.38 104 CYS A CA 1
ATOM 855 C C . CYS A 1 104 ? 1.718 4.441 0.233 1.00 83.38 104 CYS A C 1
ATOM 857 O O . CYS A 1 104 ? 2.152 5.594 0.177 1.00 83.38 104 CYS A O 1
ATOM 859 N N . ALA A 1 105 ? 0.472 4.135 -0.139 1.00 87.00 105 ALA A N 1
ATOM 860 C CA . ALA A 1 105 ? -0.538 5.141 -0.450 1.00 87.00 105 ALA A CA 1
ATOM 861 C C . ALA A 1 105 ? -1.006 5.927 0.792 1.00 87.00 105 ALA A C 1
ATOM 863 O O . ALA A 1 105 ? -1.502 7.041 0.642 1.00 87.00 105 ALA A O 1
ATOM 864 N N . LEU A 1 106 ? -0.828 5.371 1.997 1.00 87.50 106 LEU A N 1
ATOM 865 C CA . LEU A 1 106 ? -1.242 5.988 3.259 1.00 87.50 106 LEU A CA 1
ATOM 866 C C . LEU A 1 106 ? -0.263 7.072 3.725 1.00 87.50 106 LEU A C 1
ATOM 868 O O . LEU A 1 106 ? -0.677 8.121 4.206 1.00 87.50 106 LEU A O 1
ATOM 872 N N . LEU A 1 107 ? 1.036 6.795 3.603 1.00 88.56 107 LEU A N 1
ATOM 873 C CA . LEU A 1 107 ? 2.096 7.596 4.213 1.00 88.56 107 LEU A CA 1
ATOM 874 C C . LEU A 1 107 ? 2.506 8.788 3.335 1.00 88.56 107 LEU A C 1
ATOM 876 O O . LEU A 1 107 ? 2.472 8.733 2.096 1.00 88.56 107 LEU A O 1
ATOM 880 N N . ARG A 1 108 ? 2.963 9.862 3.984 1.00 86.94 108 ARG A N 1
ATOM 881 C CA . ARG A 1 108 ? 3.525 11.062 3.342 1.00 86.94 108 ARG A CA 1
ATOM 882 C C . ARG A 1 108 ? 4.981 11.307 3.734 1.00 86.94 108 ARG A C 1
ATOM 884 O O . ARG A 1 108 ? 5.750 11.759 2.892 1.00 86.94 108 ARG A O 1
ATOM 891 N N . SER A 1 109 ? 5.370 10.958 4.957 1.00 89.81 109 SER A N 1
ATOM 892 C CA . SER A 1 109 ? 6.726 11.108 5.481 1.00 89.81 109 SER A CA 1
ATOM 893 C C . SER A 1 109 ? 7.705 10.137 4.815 1.00 89.81 109 SER A C 1
ATOM 895 O O . SER A 1 109 ? 7.525 8.918 4.883 1.00 89.81 109 SER A O 1
ATOM 897 N N . GLU A 1 110 ? 8.801 10.666 4.255 1.00 90.88 110 GLU A N 1
ATOM 898 C CA . GLU A 1 110 ? 9.910 9.873 3.689 1.00 90.88 110 GLU A CA 1
ATOM 899 C C . GLU A 1 110 ? 10.455 8.867 4.715 1.00 90.88 110 GLU A C 1
ATOM 901 O O . GLU A 1 110 ? 10.677 7.701 4.391 1.00 90.88 110 GLU A O 1
ATOM 906 N N . ARG A 1 111 ? 10.588 9.275 5.985 1.00 91.44 111 ARG A N 1
ATOM 907 C CA . ARG A 1 111 ? 11.115 8.413 7.058 1.00 91.44 111 ARG A CA 1
ATOM 908 C C . ARG A 1 111 ? 10.165 7.264 7.386 1.00 91.44 111 ARG A C 1
ATOM 910 O O . ARG A 1 111 ? 10.619 6.137 7.581 1.00 91.44 111 ARG A O 1
ATOM 917 N N . ALA A 1 112 ? 8.862 7.538 7.451 1.00 90.69 112 ALA A N 1
ATOM 918 C CA . ALA A 1 112 ? 7.849 6.512 7.692 1.00 90.69 112 ALA A CA 1
ATOM 919 C C . ALA A 1 112 ? 7.787 5.524 6.514 1.00 90.69 112 ALA A C 1
ATOM 921 O O . ALA A 1 112 ? 7.816 4.310 6.723 1.00 90.69 112 ALA A O 1
ATOM 922 N N . MET A 1 113 ? 7.798 6.042 5.279 1.00 92.00 113 MET A N 1
ATOM 923 C CA . MET A 1 113 ? 7.852 5.231 4.061 1.00 92.00 113 MET A CA 1
ATOM 924 C C . MET A 1 113 ? 9.078 4.327 4.024 1.00 92.00 113 MET A C 1
ATOM 926 O O . MET A 1 113 ? 8.938 3.156 3.683 1.00 92.00 113 MET A O 1
ATOM 930 N N . GLN A 1 114 ? 10.254 4.853 4.376 1.00 91.69 114 GLN A N 1
ATOM 931 C CA . GLN A 1 114 ? 11.493 4.082 4.402 1.00 91.69 114 GLN A CA 1
ATOM 932 C C . GLN A 1 114 ? 11.398 2.924 5.397 1.00 91.69 114 GLN A C 1
ATOM 934 O O . GLN A 1 114 ? 11.707 1.793 5.044 1.00 91.69 114 GLN A O 1
ATOM 939 N N . ARG A 1 115 ? 10.891 3.171 6.613 1.00 91.50 115 ARG A N 1
ATOM 940 C CA . ARG A 1 115 ? 10.736 2.119 7.630 1.00 91.50 115 ARG A CA 1
ATOM 941 C C . ARG A 1 115 ? 9.787 1.008 7.199 1.00 91.50 115 ARG A C 1
ATOM 943 O O . ARG A 1 115 ? 10.079 -0.156 7.462 1.00 91.50 115 ARG A O 1
ATOM 950 N N . VAL A 1 116 ? 8.676 1.349 6.547 1.00 92.06 116 VAL A N 1
ATOM 951 C CA . VAL A 1 116 ? 7.772 0.339 5.983 1.00 92.06 116 VAL A CA 1
ATOM 952 C C . VAL A 1 116 ? 8.463 -0.409 4.850 1.00 92.06 116 VAL A C 1
ATOM 954 O O . VAL A 1 116 ? 8.485 -1.634 4.875 1.00 92.06 116 VAL A O 1
ATOM 957 N N . MET A 1 117 ? 9.093 0.302 3.913 1.00 91.38 117 MET A N 1
ATOM 958 C CA . MET A 1 117 ? 9.794 -0.301 2.778 1.00 91.38 117 MET A CA 1
ATOM 959 C C . MET A 1 117 ? 10.887 -1.277 3.224 1.00 91.38 117 MET A C 1
ATOM 961 O O . MET A 1 117 ? 10.950 -2.383 2.696 1.00 91.38 117 MET A O 1
ATOM 965 N N . ASP A 1 118 ? 11.670 -0.932 4.249 1.00 91.00 118 ASP A N 1
ATOM 966 C CA . ASP A 1 118 ? 12.681 -1.820 4.831 1.00 91.00 118 ASP A CA 1
ATOM 967 C C . ASP A 1 118 ? 12.070 -3.154 5.280 1.00 91.00 118 ASP A C 1
ATOM 969 O O . ASP A 1 118 ? 12.688 -4.201 5.108 1.00 91.00 118 ASP A O 1
ATOM 973 N N . LYS A 1 119 ? 10.854 -3.135 5.847 1.00 91.06 119 LYS A N 1
ATOM 974 C CA . LYS A 1 119 ? 10.140 -4.345 6.288 1.00 91.06 119 LYS A CA 1
ATOM 975 C C . LYS A 1 119 ? 9.431 -5.069 5.153 1.00 91.06 119 LYS A C 1
ATOM 977 O O . LYS A 1 119 ? 9.424 -6.293 5.153 1.00 91.06 119 LYS A O 1
ATOM 982 N N . LEU A 1 120 ? 8.891 -4.355 4.168 1.00 91.06 120 LEU A N 1
ATOM 983 C CA . LEU A 1 120 ? 8.343 -4.983 2.964 1.00 91.06 120 LEU A CA 1
ATOM 984 C C . LEU A 1 120 ? 9.436 -5.767 2.228 1.00 91.06 120 LEU A C 1
ATOM 986 O O . LEU A 1 120 ? 9.235 -6.923 1.871 1.00 91.06 120 LEU A O 1
ATOM 990 N N . CYS A 1 121 ? 10.625 -5.179 2.090 1.00 86.38 121 CYS A N 1
ATOM 991 C CA . CYS A 1 121 ? 11.764 -5.797 1.420 1.00 86.38 121 CYS A CA 1
ATOM 992 C C . CYS A 1 121 ? 12.313 -7.045 2.133 1.00 86.38 121 CYS A C 1
ATOM 994 O O . CYS A 1 121 ? 12.991 -7.840 1.487 1.00 86.38 121 CYS A O 1
ATOM 996 N N . THR A 1 122 ? 12.031 -7.263 3.425 1.00 85.81 122 THR A N 1
ATOM 997 C CA . THR A 1 122 ? 12.391 -8.538 4.073 1.00 85.81 122 THR A CA 1
ATOM 998 C C . THR A 1 122 ? 11.421 -9.668 3.732 1.00 85.81 122 THR A C 1
ATOM 1000 O O . THR A 1 122 ? 11.764 -10.829 3.940 1.00 85.81 122 THR A O 1
ATOM 1003 N N . GLY A 1 123 ? 10.209 -9.354 3.253 1.00 79.94 123 GLY A N 1
ATOM 1004 C CA . GLY A 1 123 ? 9.147 -10.322 2.956 1.00 79.94 123 GLY A CA 1
ATOM 1005 C C . GLY A 1 123 ? 8.526 -10.993 4.190 1.00 79.94 123 GLY A C 1
ATOM 1006 O O . GLY A 1 123 ? 7.610 -11.804 4.059 1.00 79.94 123 GLY A O 1
ATOM 1007 N N . ILE A 1 124 ? 8.985 -10.663 5.401 1.00 78.81 124 ILE A N 1
ATOM 1008 C CA . ILE A 1 124 ? 8.549 -11.315 6.641 1.00 78.81 124 ILE A CA 1
ATOM 1009 C C . ILE A 1 124 ? 7.456 -10.478 7.303 1.00 78.81 124 ILE A C 1
ATOM 1011 O O . ILE A 1 124 ? 7.638 -9.292 7.563 1.00 78.81 124 ILE A O 1
ATOM 1015 N N . ASN A 1 125 ? 6.334 -11.124 7.637 1.00 86.88 125 ASN A N 1
ATOM 1016 C CA . ASN A 1 125 ? 5.197 -10.516 8.336 1.00 86.88 125 ASN A CA 1
ATOM 1017 C C . ASN A 1 125 ? 4.608 -9.269 7.650 1.00 86.88 125 ASN A C 1
ATOM 1019 O O . ASN A 1 125 ? 4.031 -8.409 8.315 1.00 86.88 125 ASN A O 1
ATOM 1023 N N . VAL A 1 126 ? 4.703 -9.188 6.320 1.00 91.44 126 VAL A N 1
ATOM 1024 C CA . VAL A 1 126 ? 4.167 -8.062 5.543 1.00 91.44 126 VAL A CA 1
ATOM 1025 C C . VAL A 1 126 ? 2.660 -7.902 5.752 1.00 91.44 126 VAL A C 1
ATOM 1027 O O . VAL A 1 126 ? 2.209 -6.807 6.066 1.00 91.44 126 VAL A O 1
ATOM 1030 N N . ILE A 1 127 ? 1.880 -8.986 5.657 1.00 92.75 127 ILE A N 1
ATOM 1031 C CA . ILE A 1 127 ? 0.421 -8.931 5.857 1.00 92.75 127 ILE A CA 1
ATOM 1032 C C . ILE A 1 127 ? 0.067 -8.424 7.271 1.00 92.75 127 ILE A C 1
ATOM 1034 O O . ILE A 1 127 ? -0.650 -7.426 7.362 1.00 92.75 127 ILE A O 1
ATOM 1038 N N . PRO A 1 128 ? 0.591 -9.015 8.371 1.00 93.19 128 PRO A N 1
ATOM 1039 C CA . PRO A 1 128 ? 0.389 -8.477 9.718 1.00 93.19 128 PRO A CA 1
ATOM 1040 C C . PRO A 1 128 ? 0.773 -7.001 9.872 1.00 93.19 128 PRO A C 1
ATOM 1042 O O . PRO A 1 128 ? 0.028 -6.244 10.487 1.00 93.19 128 PRO A O 1
ATOM 1045 N N . LEU A 1 129 ? 1.900 -6.574 9.291 1.00 93.50 129 LEU A N 1
ATOM 1046 C CA . LEU A 1 129 ? 2.363 -5.187 9.368 1.00 93.50 129 LEU A CA 1
ATOM 1047 C C . LEU A 1 129 ? 1.396 -4.218 8.688 1.00 93.50 129 LEU A C 1
ATOM 1049 O O . LEU A 1 129 ? 0.984 -3.228 9.286 1.00 93.50 129 LEU A O 1
ATOM 1053 N N . VAL A 1 130 ? 1.022 -4.509 7.446 1.00 94.31 130 VAL A N 1
ATOM 1054 C CA . VAL A 1 130 ? 0.110 -3.674 6.656 1.00 94.31 130 VAL A CA 1
ATOM 1055 C C . VAL A 1 130 ? -1.274 -3.621 7.312 1.00 94.31 130 VAL A C 1
ATOM 1057 O O . VAL A 1 130 ? -1.888 -2.552 7.371 1.00 94.31 130 VAL A O 1
ATOM 1060 N N . LYS A 1 131 ? -1.732 -4.742 7.889 1.00 94.44 131 LYS A N 1
ATOM 1061 C CA . LYS A 1 131 ? -2.961 -4.790 8.687 1.00 94.44 131 LYS A CA 1
ATOM 1062 C C . LYS A 1 131 ? -2.873 -3.866 9.902 1.00 94.44 131 LYS A C 1
ATOM 1064 O O . LYS A 1 131 ? -3.721 -2.992 10.050 1.00 94.44 131 LYS A O 1
ATOM 1069 N N . ALA A 1 132 ? -1.835 -4.016 10.726 1.00 92.38 132 ALA A N 1
ATOM 1070 C CA . ALA A 1 132 ? -1.648 -3.223 11.940 1.00 92.38 132 ALA A CA 1
ATOM 1071 C C . ALA A 1 132 ? -1.572 -1.715 11.646 1.00 92.38 132 ALA A C 1
ATOM 1073 O O . ALA A 1 132 ? -2.196 -0.920 12.344 1.00 92.38 132 ALA A O 1
ATOM 1074 N N . LEU A 1 133 ? -0.871 -1.326 10.575 1.00 92.75 133 LEU A N 1
ATOM 1075 C CA . LEU A 1 133 ? -0.816 0.064 10.109 1.00 92.75 133 LEU A CA 1
ATOM 1076 C C . LEU A 1 133 ? -2.196 0.600 9.721 1.00 92.75 133 LEU A C 1
ATOM 1078 O O . LEU A 1 133 ? -2.553 1.716 10.093 1.00 92.75 133 LEU A O 1
ATOM 1082 N N . SER A 1 134 ? -2.966 -0.195 8.977 1.00 92.44 134 SER A N 1
ATOM 1083 C CA . SER A 1 134 ? -4.308 0.192 8.535 1.00 92.44 134 SER A CA 1
ATOM 1084 C C . SER A 1 134 ? -5.256 0.361 9.724 1.00 92.44 134 SER A C 1
ATOM 1086 O O . SER A 1 134 ? -5.987 1.345 9.788 1.00 92.44 134 SER A O 1
ATOM 1088 N N . VAL A 1 135 ? -5.209 -0.560 10.693 1.00 91.00 135 VAL A N 1
ATOM 1089 C CA . VAL A 1 135 ? -6.024 -0.504 11.917 1.00 91.00 135 VAL A CA 1
ATOM 1090 C C . VAL A 1 135 ? -5.671 0.718 12.767 1.00 91.00 135 VAL A C 1
ATOM 1092 O O . VAL A 1 135 ? -6.571 1.481 13.115 1.00 91.00 135 VAL A O 1
ATOM 1095 N N . ASP A 1 136 ? -4.386 0.947 13.063 1.00 89.06 136 ASP A N 1
ATOM 1096 C CA . ASP A 1 136 ? -3.950 2.069 13.914 1.00 89.06 136 ASP A CA 1
ATOM 1097 C C . ASP A 1 136 ? -4.307 3.422 13.277 1.00 89.06 136 ASP A C 1
ATOM 1099 O O . ASP A 1 136 ? -4.765 4.340 13.966 1.00 89.06 136 ASP A O 1
ATOM 1103 N N . TYR A 1 137 ? -4.184 3.529 11.948 1.00 88.75 137 TYR A N 1
ATOM 1104 C CA . TYR A 1 137 ? -4.615 4.718 11.219 1.00 88.75 137 TYR A CA 1
ATOM 1105 C C . TYR A 1 137 ? -6.126 4.925 11.304 1.00 88.75 137 TYR A C 1
ATOM 1107 O O . TYR A 1 137 ? -6.561 6.019 11.647 1.00 88.75 137 TYR A O 1
ATOM 1115 N N . LEU A 1 138 ? -6.935 3.900 11.015 1.00 88.00 138 LEU A N 1
ATOM 1116 C CA . LEU A 1 138 ? -8.398 4.018 11.025 1.00 88.00 138 LEU A CA 1
ATOM 1117 C C . LEU A 1 138 ? -8.937 4.347 12.419 1.00 88.00 138 LEU A C 1
ATOM 1119 O O . LEU A 1 138 ? -9.830 5.179 12.547 1.00 88.00 138 LEU A O 1
ATOM 1123 N N . GLN A 1 139 ? -8.362 3.761 13.468 1.00 86.19 139 GLN A N 1
ATOM 1124 C CA . GLN A 1 139 ? -8.725 4.074 14.852 1.00 86.19 139 GLN A CA 1
ATOM 1125 C C . GLN A 1 139 ? -8.358 5.511 15.230 1.00 86.19 139 GLN A C 1
ATOM 1127 O O . GLN A 1 139 ? -9.173 6.225 15.818 1.00 86.19 139 GLN A O 1
ATOM 1132 N N . SER A 1 140 ? -7.155 5.952 14.849 1.00 82.88 140 SER A N 1
ATOM 1133 C CA . SER A 1 140 ? -6.721 7.339 15.043 1.00 82.88 140 SER A CA 1
ATOM 1134 C C . SER A 1 140 ? -7.582 8.316 14.244 1.00 82.88 140 SER A C 1
ATOM 1136 O O . SER A 1 140 ? -7.847 9.430 14.696 1.00 82.88 140 SER A O 1
ATOM 1138 N N . ALA A 1 141 ? -8.018 7.905 13.053 1.00 81.31 141 ALA A N 1
ATOM 1139 C CA . ALA A 1 141 ? -8.861 8.706 12.194 1.00 81.31 141 ALA A CA 1
ATOM 1140 C C . ALA A 1 141 ? -10.257 8.873 12.798 1.00 81.31 141 ALA A C 1
ATOM 1142 O O . ALA A 1 141 ? -10.727 9.999 12.939 1.00 81.31 141 ALA A O 1
ATOM 1143 N N . GLU A 1 142 ? -10.880 7.777 13.230 1.00 78.94 142 GLU A N 1
ATOM 1144 C CA . GLU A 1 142 ? -12.198 7.791 13.872 1.00 78.94 142 GLU A CA 1
ATOM 1145 C C . GLU A 1 142 ? -12.209 8.644 15.149 1.00 78.94 142 GLU A C 1
ATOM 1147 O O . GLU A 1 142 ? -13.157 9.386 15.391 1.00 78.94 142 GLU A O 1
ATOM 1152 N N . GLU A 1 143 ? -11.135 8.616 15.947 1.00 78.69 143 GLU A N 1
ATOM 1153 C CA . GLU A 1 143 ? -10.996 9.494 17.115 1.00 78.69 143 GLU A CA 1
ATOM 1154 C C . GLU A 1 143 ? -11.077 10.982 16.755 1.00 78.69 143 GLU A C 1
ATOM 1156 O O . GLU A 1 143 ? -11.726 11.761 17.451 1.00 78.69 143 GLU A O 1
ATOM 1161 N N . ARG A 1 144 ? -10.438 11.370 15.653 1.00 73.69 144 ARG A N 1
ATOM 1162 C CA . ARG A 1 144 ? -10.411 12.753 15.169 1.00 73.69 144 ARG A CA 1
ATOM 1163 C C . ARG A 1 144 ? -11.725 13.146 14.496 1.00 73.69 144 ARG A C 1
ATOM 1165 O O . ARG A 1 144 ? -12.196 14.259 14.711 1.00 73.69 144 ARG A O 1
ATOM 1172 N N . PHE A 1 145 ? -12.359 12.228 13.762 1.00 71.56 145 PHE A N 1
ATOM 1173 C CA . PHE A 1 145 ? -13.715 12.426 13.236 1.00 71.56 145 PHE A CA 1
ATOM 1174 C C . PHE A 1 145 ? -14.737 12.616 14.369 1.00 71.56 145 PHE A C 1
ATOM 1176 O O . PHE A 1 145 ? -15.572 13.517 14.300 1.00 71.56 145 PHE A O 1
ATOM 1183 N N . GLY A 1 146 ? -14.620 11.854 15.462 1.00 64.94 146 GLY A N 1
ATOM 1184 C CA . GLY A 1 146 ? -15.444 12.016 16.665 1.00 64.94 146 GLY A CA 1
ATOM 1185 C C . GLY A 1 146 ? -15.266 13.365 17.378 1.00 64.94 146 GLY A C 1
ATOM 1186 O O . GLY A 1 146 ? -16.148 13.782 18.126 1.00 64.94 146 GLY A O 1
ATOM 1187 N N . GLN A 1 147 ? -14.166 14.078 17.115 1.00 64.25 147 GLN A N 1
ATOM 1188 C CA . GLN A 1 147 ? -13.921 15.445 17.594 1.00 64.25 147 GLN A CA 1
ATOM 1189 C C . GLN A 1 147 ? -14.515 16.526 16.669 1.00 64.25 147 GLN A C 1
ATOM 1191 O O . GLN A 1 147 ? -14.313 17.715 16.910 1.00 64.25 147 GLN A O 1
ATOM 1196 N N . GLY A 1 148 ? -15.267 16.137 15.632 1.00 60.97 148 GLY A N 1
ATOM 1197 C CA . GLY A 1 148 ? -15.955 17.054 14.719 1.00 60.97 148 GLY A CA 1
ATOM 1198 C C . GLY A 1 148 ? -15.141 17.477 13.494 1.00 60.97 148 GLY A C 1
ATOM 1199 O O . GLY A 1 148 ? -15.605 18.323 12.730 1.00 60.97 148 GLY A O 1
ATOM 1200 N N . LEU A 1 149 ? -13.956 16.895 13.275 1.00 60.00 149 LEU A N 1
ATOM 1201 C CA . LEU A 1 149 ? -13.188 17.093 12.042 1.00 60.00 149 LEU A CA 1
ATOM 1202 C C . LEU A 1 149 ? -13.865 16.325 10.907 1.00 60.00 149 LEU A C 1
ATOM 1204 O O . LEU A 1 149 ? -14.206 15.158 11.067 1.00 60.00 149 LEU A O 1
ATOM 1208 N N . THR A 1 150 ? -14.090 16.970 9.764 1.00 62.81 150 THR A N 1
ATOM 1209 C CA . THR A 1 150 ? -14.849 16.368 8.649 1.00 62.81 150 THR A CA 1
ATOM 1210 C C . THR A 1 150 ? -13.994 16.087 7.415 1.00 62.81 150 THR A C 1
ATOM 1212 O O . THR A 1 150 ? -14.409 15.282 6.570 1.00 62.81 150 THR A O 1
ATOM 1215 N N . ASP A 1 151 ? -12.790 16.659 7.333 1.00 63.84 151 ASP A N 1
ATOM 1216 C CA . ASP A 1 151 ? -11.865 16.483 6.212 1.00 63.84 151 ASP A CA 1
ATOM 1217 C C . ASP A 1 151 ? -10.785 15.424 6.511 1.00 63.84 151 ASP A C 1
ATOM 1219 O O . ASP A 1 151 ? -10.160 15.396 7.571 1.00 63.84 151 ASP A O 1
ATOM 1223 N N . VAL A 1 152 ? -10.522 14.561 5.529 1.00 64.19 152 VAL A N 1
ATOM 1224 C CA . VAL A 1 152 ? -9.453 13.553 5.554 1.00 64.19 152 VAL A CA 1
ATOM 1225 C C . VAL A 1 152 ? -8.075 14.207 5.726 1.00 64.19 152 VAL A C 1
ATOM 1227 O O . VAL A 1 152 ? -7.190 13.633 6.370 1.00 64.19 152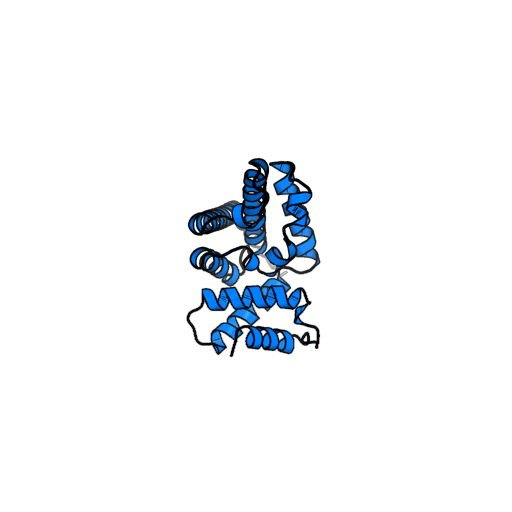 VAL A O 1
ATOM 1230 N N . ALA A 1 153 ? -7.880 15.415 5.184 1.00 62.66 153 ALA A N 1
ATOM 1231 C CA . ALA A 1 153 ? -6.613 16.135 5.293 1.00 62.66 153 ALA A CA 1
ATOM 1232 C C . ALA A 1 153 ? -6.277 16.507 6.749 1.00 62.66 153 ALA A C 1
ATOM 1234 O O . ALA A 1 153 ? -5.129 16.346 7.164 1.00 62.66 153 ALA A O 1
ATOM 1235 N N . GLU A 1 154 ? -7.282 16.919 7.526 1.00 60.09 154 GLU A N 1
ATOM 1236 C CA . GLU A 1 154 ? -7.168 17.306 8.942 1.00 60.09 154 GLU A CA 1
ATOM 1237 C C . GLU A 1 154 ? -7.012 16.091 9.865 1.00 60.09 154 GLU A C 1
ATOM 1239 O O . GLU A 1 154 ? -6.384 16.149 10.923 1.00 60.09 154 GLU A O 1
ATOM 1244 N N . VAL A 1 155 ? -7.557 14.956 9.436 1.00 65.06 155 VAL A N 1
ATOM 1245 C CA . VAL A 1 155 ? -7.500 13.696 10.172 1.00 65.06 155 VAL A CA 1
ATOM 1246 C C . VAL A 1 155 ? -6.173 12.960 9.948 1.00 65.06 155 VAL A C 1
ATOM 1248 O O . VAL A 1 155 ? -5.773 12.143 10.779 1.00 65.06 155 VAL A O 1
ATOM 1251 N N . THR A 1 156 ? -5.419 13.299 8.896 1.00 68.69 156 THR A N 1
ATOM 1252 C CA . THR A 1 156 ? -4.127 12.659 8.617 1.00 68.69 156 THR A CA 1
ATOM 1253 C C . THR A 1 156 ? -3.077 13.034 9.683 1.00 68.69 156 THR A C 1
ATOM 1255 O O . THR A 1 156 ? -2.959 14.203 10.056 1.00 68.69 156 THR A O 1
ATOM 1258 N N . PRO A 1 157 ? -2.287 12.084 10.219 1.00 71.44 157 PRO A N 1
ATOM 1259 C CA . PRO A 1 157 ? -1.177 12.405 11.112 1.00 71.44 157 PRO A CA 1
ATOM 1260 C C . PRO A 1 157 ? -0.140 13.307 10.426 1.00 71.44 157 PRO A C 1
ATOM 1262 O O . PRO A 1 157 ? 0.135 13.156 9.240 1.00 71.44 157 PRO A O 1
ATOM 1265 N N . GLY A 1 158 ? 0.474 14.223 11.180 1.00 79.31 158 GLY A N 1
ATOM 1266 C CA . GLY A 1 158 ? 1.702 14.887 10.728 1.00 79.31 158 GLY A CA 1
ATOM 1267 C C . GLY A 1 158 ? 2.870 13.895 10.632 1.00 79.31 158 GLY A C 1
ATOM 1268 O O . GLY A 1 158 ? 2.768 12.770 11.122 1.00 79.31 158 GLY A O 1
ATOM 1269 N N . GLU A 1 159 ? 4.000 14.315 10.060 1.00 80.56 159 GLU A N 1
ATOM 1270 C CA . GLU A 1 159 ? 5.139 13.425 9.762 1.00 80.56 159 GLU A CA 1
ATOM 1271 C C . GLU A 1 159 ? 5.640 12.617 10.974 1.00 80.56 159 GLU A C 1
ATOM 1273 O O . GLU A 1 159 ? 5.832 11.404 10.879 1.00 80.56 159 GLU A O 1
ATOM 1278 N N . ASP A 1 160 ? 5.785 13.254 12.141 1.00 83.44 160 ASP A N 1
ATOM 1279 C CA . ASP A 1 160 ? 6.181 12.567 13.380 1.00 83.44 160 ASP A CA 1
ATOM 1280 C C . ASP A 1 160 ? 5.105 11.598 13.892 1.00 83.44 160 ASP A C 1
ATOM 1282 O O . ASP A 1 160 ? 5.410 10.594 14.538 1.00 83.44 160 ASP A O 1
ATOM 1286 N N . GLY A 1 161 ? 3.833 11.891 13.613 1.00 85.31 161 GLY A N 1
ATOM 1287 C CA . GLY A 1 161 ? 2.713 11.009 13.926 1.00 85.31 161 GLY A CA 1
ATOM 1288 C C . GLY A 1 161 ? 2.745 9.740 13.079 1.00 85.31 161 GLY A C 1
ATOM 1289 O O . GLY A 1 161 ? 2.616 8.647 13.628 1.00 85.31 161 GLY A O 1
ATOM 1290 N N . GLU A 1 162 ? 2.994 9.877 11.775 1.00 88.94 162 GLU A N 1
ATOM 1291 C CA . GLU A 1 162 ? 3.148 8.736 10.866 1.00 88.94 162 GLU A CA 1
ATOM 1292 C C . GLU A 1 162 ? 4.320 7.842 11.282 1.00 88.94 162 GLU A C 1
ATOM 1294 O O . GLU A 1 162 ? 4.179 6.622 11.348 1.00 88.94 162 GLU A O 1
ATOM 1299 N N . LEU A 1 163 ? 5.468 8.433 11.627 1.00 89.38 163 LEU A N 1
ATOM 1300 C CA . LEU A 1 163 ? 6.634 7.660 12.051 1.00 89.38 163 LEU A CA 1
ATOM 1301 C C . LEU A 1 163 ? 6.383 6.901 13.365 1.00 89.38 163 LEU A C 1
ATOM 1303 O O . LEU A 1 163 ? 6.800 5.748 13.493 1.00 89.38 163 LEU A O 1
ATOM 1307 N N . ARG A 1 164 ? 5.690 7.517 14.334 1.00 89.62 164 ARG A N 1
ATOM 1308 C CA . ARG A 1 164 ? 5.298 6.841 15.585 1.00 89.62 164 ARG A CA 1
ATOM 1309 C C . ARG A 1 164 ? 4.351 5.670 15.328 1.00 89.62 164 ARG A C 1
ATOM 1311 O O . ARG A 1 164 ? 4.601 4.589 15.852 1.00 89.62 164 ARG A O 1
ATOM 1318 N N . MET A 1 165 ? 3.328 5.872 14.498 1.00 91.88 165 MET A N 1
ATOM 1319 C CA . MET A 1 165 ? 2.390 4.824 14.073 1.00 91.88 165 MET A CA 1
ATOM 1320 C C . MET A 1 165 ? 3.133 3.652 13.417 1.00 91.88 165 MET A C 1
ATOM 1322 O O . MET A 1 165 ? 2.934 2.496 13.788 1.00 91.88 165 MET A O 1
ATOM 1326 N N . VAL A 1 166 ? 4.065 3.943 12.502 1.00 92.00 166 VAL A N 1
ATOM 1327 C CA . VAL A 1 166 ? 4.861 2.906 11.833 1.00 92.00 166 VAL A CA 1
ATOM 1328 C C . VAL A 1 166 ? 5.728 2.123 12.811 1.00 92.00 166 VAL A C 1
ATOM 1330 O O . VAL A 1 166 ? 5.726 0.893 12.775 1.00 92.00 166 VAL A O 1
ATOM 1333 N N . ASN A 1 167 ? 6.449 2.799 13.706 1.00 92.00 167 ASN A N 1
ATOM 1334 C CA . ASN A 1 167 ? 7.290 2.109 14.685 1.00 92.00 167 ASN A CA 1
ATOM 1335 C C . ASN A 1 167 ? 6.455 1.232 15.629 1.00 92.00 167 ASN A C 1
ATOM 1337 O O . ASN A 1 167 ? 6.815 0.078 15.845 1.00 92.00 167 ASN A O 1
ATOM 1341 N N . LYS A 1 168 ? 5.309 1.736 16.104 1.00 92.44 168 LYS A N 1
ATOM 1342 C CA . LYS A 1 168 ? 4.373 0.976 16.943 1.00 92.44 168 LYS A CA 1
ATOM 1343 C C . LYS A 1 168 ? 3.878 -0.290 16.236 1.00 92.44 168 LYS A C 1
ATOM 1345 O O . LYS A 1 168 ? 3.890 -1.363 16.835 1.00 92.44 168 LYS A O 1
ATOM 1350 N N . ALA A 1 169 ? 3.490 -0.192 14.962 1.00 91.75 169 ALA A N 1
ATOM 1351 C CA . ALA A 1 169 ? 3.044 -1.348 14.183 1.00 91.75 169 ALA A CA 1
ATOM 1352 C C . ALA A 1 169 ? 4.167 -2.381 13.978 1.00 91.75 169 ALA A C 1
ATOM 1354 O O . ALA A 1 169 ? 3.942 -3.582 14.127 1.00 91.75 169 ALA A O 1
ATOM 1355 N N . ILE A 1 170 ? 5.392 -1.925 13.691 1.00 91.12 170 ILE A N 1
ATOM 1356 C CA . ILE A 1 170 ? 6.564 -2.804 13.564 1.00 91.12 170 ILE A CA 1
ATOM 1357 C C . ILE A 1 170 ? 6.843 -3.528 14.887 1.00 91.12 170 ILE A C 1
ATOM 1359 O O . ILE A 1 170 ? 7.053 -4.740 14.884 1.00 91.12 170 ILE A O 1
ATOM 1363 N N . GLU A 1 171 ? 6.840 -2.811 16.009 1.00 90.00 171 GLU A N 1
ATOM 1364 C CA . GLU A 1 171 ? 7.073 -3.383 17.339 1.00 90.00 171 GLU A CA 1
ATOM 1365 C C . GLU A 1 171 ? 6.005 -4.413 17.716 1.00 90.00 171 GLU A C 1
ATOM 1367 O O . GLU A 1 171 ? 6.357 -5.504 18.165 1.00 90.00 171 GLU A O 1
ATOM 1372 N N . ALA A 1 172 ? 4.725 -4.116 17.469 1.00 88.06 172 ALA A N 1
ATOM 1373 C CA . ALA A 1 172 ? 3.620 -5.035 17.740 1.00 88.06 172 ALA A CA 1
ATOM 1374 C C . ALA A 1 172 ? 3.776 -6.358 16.973 1.00 88.06 172 ALA A C 1
ATOM 1376 O O . ALA A 1 172 ? 3.726 -7.438 17.561 1.00 88.06 172 ALA A O 1
ATOM 1377 N N . VAL A 1 173 ? 4.065 -6.280 15.672 1.00 88.12 173 VAL A N 1
ATOM 1378 C CA . VAL A 1 173 ? 4.250 -7.468 14.827 1.00 88.12 173 VAL A CA 1
ATOM 1379 C C . VAL A 1 173 ? 5.482 -8.273 15.239 1.00 88.12 173 VAL A C 1
ATOM 1381 O O . VAL A 1 173 ? 5.439 -9.507 15.273 1.00 88.12 173 VAL A O 1
ATOM 1384 N N . LEU A 1 174 ? 6.591 -7.604 15.566 1.00 84.69 174 LEU A N 1
ATOM 1385 C CA . LEU A 1 174 ? 7.791 -8.280 16.062 1.00 84.69 174 LEU A CA 1
ATOM 1386 C C . LEU A 1 174 ? 7.515 -8.991 17.387 1.00 84.69 174 LEU A C 1
ATOM 1388 O O . LEU A 1 174 ? 7.907 -10.146 17.547 1.00 84.69 174 LEU A O 1
ATOM 1392 N N . TYR A 1 175 ? 6.798 -8.339 18.301 1.00 82.81 175 TYR A N 1
ATOM 1393 C CA . TYR A 1 175 ? 6.430 -8.912 19.588 1.00 82.81 175 TYR A CA 1
ATOM 1394 C C . TYR A 1 175 ? 5.563 -10.168 19.431 1.00 82.81 175 TYR A C 1
ATOM 1396 O O . TYR A 1 175 ? 5.900 -11.217 19.982 1.00 82.81 175 TYR A O 1
ATOM 1404 N N . GLU A 1 176 ? 4.511 -10.111 18.612 1.00 81.75 176 GLU A N 1
ATOM 1405 C CA . GLU A 1 176 ? 3.669 -11.277 18.309 1.00 81.75 176 GLU A CA 1
ATOM 1406 C C . GLU A 1 176 ? 4.468 -12.427 17.683 1.00 81.75 176 GLU A C 1
ATOM 1408 O O . GLU A 1 176 ? 4.251 -13.601 17.996 1.00 81.75 176 GLU A O 1
ATOM 1413 N N . THR A 1 177 ? 5.428 -12.094 16.818 1.00 77.94 177 THR A N 1
ATOM 1414 C CA . THR A 1 177 ? 6.303 -13.082 16.177 1.00 77.94 177 THR A CA 1
ATOM 1415 C C . THR A 1 177 ? 7.235 -13.743 17.187 1.00 77.94 177 THR A C 1
ATOM 1417 O O . THR A 1 177 ? 7.426 -14.953 17.135 1.00 77.94 177 THR A O 1
ATOM 1420 N N . MET A 1 178 ? 7.788 -12.980 18.133 1.00 74.31 178 MET A N 1
ATOM 1421 C CA . MET A 1 178 ? 8.663 -13.507 19.184 1.00 74.31 178 MET A CA 1
ATOM 1422 C C . MET A 1 178 ? 7.907 -14.352 20.218 1.00 74.31 178 MET A C 1
ATOM 1424 O O . MET A 1 178 ? 8.480 -15.286 20.781 1.00 74.31 178 MET A O 1
ATOM 1428 N N . GLN A 1 179 ? 6.629 -14.055 20.467 1.00 69.38 179 GLN A N 1
ATOM 1429 C CA . GLN A 1 179 ? 5.788 -14.859 21.358 1.00 69.38 179 GLN A CA 1
ATOM 1430 C C . GLN A 1 179 ? 5.362 -16.198 20.741 1.00 69.38 179 GLN A C 1
ATOM 1432 O O . GLN A 1 179 ? 5.191 -17.188 21.462 1.00 69.38 179 GLN A O 1
ATOM 1437 N N . LYS A 1 180 ? 5.227 -16.269 19.413 1.00 64.31 180 LYS A N 1
ATOM 1438 C CA . LYS A 1 180 ? 5.053 -17.539 18.702 1.00 64.31 180 LYS A CA 1
ATOM 1439 C C . LYS A 1 180 ? 6.375 -18.312 18.757 1.00 64.31 180 LYS A C 1
ATOM 1441 O O . LYS A 1 180 ? 7.270 -18.089 17.951 1.00 64.31 180 LYS A O 1
ATOM 1446 N N . LYS A 1 181 ? 6.508 -19.223 19.734 1.00 46.44 181 LYS A N 1
ATOM 1447 C CA . LYS A 1 181 ? 7.642 -20.166 19.837 1.00 46.44 181 LYS A CA 1
ATOM 1448 C C . LYS A 1 181 ? 7.996 -20.711 18.444 1.00 46.44 181 LYS A C 1
ATOM 1450 O O . LYS A 1 181 ? 7.077 -21.165 17.759 1.00 46.44 181 LYS A O 1
ATOM 1455 N N . PRO A 1 182 ? 9.283 -20.758 18.046 1.00 47.41 182 PRO A N 1
ATOM 1456 C CA . PRO A 1 182 ? 9.656 -21.455 16.827 1.00 47.41 182 PRO A CA 1
ATOM 1457 C C . PRO A 1 182 ? 9.182 -22.900 16.962 1.00 47.41 182 PRO A C 1
ATOM 1459 O O . PRO A 1 182 ? 9.470 -23.567 17.964 1.00 47.41 182 PRO A O 1
ATOM 1462 N N . THR A 1 183 ? 8.392 -23.359 15.992 1.00 48.44 183 THR A N 1
ATOM 1463 C CA . THR A 1 183 ? 7.933 -24.742 15.909 1.00 48.44 183 THR A CA 1
ATOM 1464 C C . THR A 1 183 ? 9.175 -25.614 16.004 1.00 48.44 183 THR A C 1
ATOM 1466 O O . THR A 1 183 ? 10.039 -25.554 15.130 1.00 48.44 183 THR A O 1
ATOM 1469 N N . LYS A 1 184 ? 9.323 -26.353 17.112 1.00 42.47 184 LYS A N 1
ATOM 1470 C CA . LYS A 1 184 ? 10.442 -27.276 17.294 1.00 42.47 184 LYS A CA 1
ATOM 1471 C C . LYS A 1 184 ? 10.497 -28.148 16.046 1.00 42.47 184 LYS A C 1
ATOM 1473 O O . LYS A 1 184 ? 9.509 -28.813 15.738 1.00 42.47 184 LYS A O 1
ATOM 1478 N N . ILE A 1 185 ? 11.627 -28.131 15.344 1.00 47.28 185 ILE A N 1
ATOM 1479 C CA . ILE A 1 185 ? 11.950 -29.148 14.350 1.00 47.28 185 ILE A CA 1
ATOM 1480 C C . ILE A 1 185 ? 11.889 -30.464 15.123 1.00 47.28 185 ILE A C 1
ATOM 1482 O O . ILE A 1 185 ? 12.750 -30.748 15.955 1.00 47.28 185 ILE A O 1
ATOM 1486 N N . SER A 1 186 ? 10.787 -31.196 14.969 1.00 44.41 186 SER A N 1
ATOM 1487 C CA . SER A 1 186 ? 10.663 -32.533 15.520 1.00 44.41 186 SER A CA 1
ATOM 1488 C C . SER A 1 186 ? 11.673 -33.374 14.758 1.00 44.41 186 SER A C 1
ATOM 1490 O O . SER A 1 186 ? 11.569 -33.529 13.544 1.00 44.41 186 SER A O 1
ATOM 1492 N N . GLU A 1 187 ? 12.704 -33.826 15.465 1.00 41.31 187 GLU A N 1
ATOM 1493 C CA . GLU A 1 187 ? 13.634 -34.836 14.987 1.00 41.31 187 GLU A CA 1
ATOM 1494 C C . GLU A 1 187 ? 12.837 -36.100 14.647 1.00 41.31 187 GLU A C 1
ATOM 1496 O O . GLU A 1 187 ? 12.636 -36.978 15.489 1.00 41.31 187 GLU A O 1
ATOM 1501 N N . THR A 1 188 ? 12.389 -36.231 13.400 1.00 43.00 188 THR A N 1
ATOM 1502 C CA . THR A 1 188 ? 11.971 -37.523 12.859 1.00 43.00 188 THR A CA 1
ATOM 1503 C C . THR A 1 188 ? 13.240 -38.331 12.614 1.00 43.00 188 THR A C 1
ATOM 1505 O O . THR A 1 188 ? 13.737 -38.467 11.500 1.00 43.00 188 THR A O 1
ATOM 1508 N N . ARG A 1 189 ? 13.821 -38.833 13.705 1.00 43.03 189 ARG A N 1
ATOM 1509 C CA . ARG A 1 189 ? 14.889 -39.825 13.693 1.00 43.03 189 ARG A CA 1
ATOM 1510 C C . ARG A 1 189 ? 14.253 -41.144 13.259 1.00 43.03 189 ARG A C 1
ATOM 1512 O O . ARG A 1 189 ? 13.872 -41.964 14.091 1.00 43.03 189 ARG A O 1
ATOM 1519 N N . THR A 1 190 ? 14.083 -41.334 11.953 1.00 42.19 190 THR A N 1
ATOM 1520 C CA . THR A 1 190 ? 13.750 -42.631 11.359 1.00 42.19 190 THR A CA 1
ATOM 1521 C C . THR A 1 190 ? 14.893 -43.596 11.660 1.00 42.19 190 THR A C 1
ATOM 1523 O O . THR A 1 190 ? 15.925 -43.633 10.993 1.00 42.19 190 THR A O 1
ATOM 1526 N N . ARG A 1 191 ? 14.726 -44.363 12.740 1.00 42.62 191 ARG A N 1
ATOM 1527 C CA . ARG A 1 191 ? 15.476 -45.590 13.001 1.00 42.62 191 ARG A CA 1
ATOM 1528 C C . ARG A 1 191 ? 15.102 -46.580 11.898 1.00 42.62 191 ARG A C 1
ATOM 1530 O O . ARG A 1 191 ? 14.076 -47.243 11.988 1.00 42.62 191 ARG A O 1
ATOM 1537 N N . ASN A 1 192 ? 15.934 -46.675 10.866 1.00 43.88 192 ASN A N 1
ATOM 1538 C CA . ASN A 1 192 ? 15.916 -47.824 9.972 1.00 43.88 192 ASN A CA 1
ATOM 1539 C C . ASN A 1 192 ? 16.442 -49.029 10.761 1.00 43.88 192 ASN A C 1
ATOM 1541 O O . ASN A 1 192 ? 17.645 -49.168 10.975 1.00 43.88 192 ASN A O 1
ATOM 1545 N N . THR A 1 193 ? 15.537 -49.881 11.235 1.00 45.72 193 THR A N 1
ATOM 1546 C CA . THR A 1 193 ? 15.855 -51.267 11.576 1.00 45.72 193 THR A CA 1
ATOM 1547 C C . THR A 1 193 ? 15.991 -52.037 10.271 1.00 45.72 193 THR A C 1
ATOM 1549 O O . THR A 1 193 ? 14.990 -52.330 9.619 1.00 45.72 193 THR A O 1
ATOM 1552 N N . VAL A 1 194 ? 17.227 -52.325 9.874 1.00 44.47 194 VAL A N 1
ATOM 1553 C CA . VAL A 1 194 ? 17.513 -53.340 8.856 1.00 44.47 194 VAL A CA 1
ATOM 1554 C C . VAL A 1 194 ? 17.421 -54.694 9.558 1.00 44.47 194 VAL A C 1
ATOM 1556 O O . VAL A 1 194 ? 18.110 -54.910 10.556 1.00 44.47 194 VAL A O 1
ATOM 1559 N N . SER A 1 195 ? 16.495 -55.533 9.090 1.00 39.91 195 SER A N 1
ATOM 1560 C CA . SER A 1 195 ? 16.452 -56.978 9.360 1.00 39.91 195 SER A CA 1
ATOM 1561 C C . SER A 1 195 ? 17.261 -57.714 8.304 1.00 39.91 195 SER A C 1
ATOM 1563 O O . SER A 1 195 ? 17.299 -57.201 7.163 1.00 39.91 195 SER A O 1
#

Sequence (195 aa):
PTSNDVVKMILLANNRLTDAFIRDVQYVIISAIVRQVWTVCRCDWVDRFCIARSLYSMLNEMFDERTVRSTIKEIHHEVNMLRSASEQLWAKFDVEIWLRTGCCALLRSERAMQRVMDKLCTGINVIPLVKALSVDYLQSAEERFGQGLTDVAEVTPGEDGELRMVNKAIEAVLYETMQKKPTKISETRTRNTVS

Foldseek 3Di:
DDLVVLLQVLCVVVVNDDPPCCPDLSSVLLSLLLVLLVLQPPDDPVVSSVLSSVLLVLLCVCDPPVLLVVLVVVLQVLLCVVPNFDPLLVVVDDLSSLSSNLNSVQDDANLLSNLSSVVSVVVPCSSQLSSQLSNLLSNQLSVVVVVVDDDPVVSRDDNVRSNVSNVVSVVVSVVVVVVPPDPPPPPPPPPPPDD

Radius of gyration: 19.7 Å; chains: 1; bounding box: 40×74×45 Å

Organism: Angiostrongylus cantonensis (NCBI:txid6313)